Protein AF-A0A9P8KUZ3-F1 (afdb_monomer_lite)

pLDDT: mean 81.64, std 21.69, range [31.59, 98.12]

Foldseek 3Di:
DVVVVVVLVVLVVVLVVLVVCCPPDDDPVSLVVSLVSLVVSLVCCVVVVPDPCVSLVSLVVNLVSDVVCFLQNLQDPVSVVSCLVSLVSQLVSLQVVLAQGPCQDPSVLPNNCPNPDDDPSSVVSNVSSCVSVVSNVVVVVVVVVVVVVVVVVVVVVVVVVVVVVVCVVVVDPPPPDDDDDDDDDDDDDDDDDDDDDDDDDDDDDDDDDDDDDDD

InterPro domains:
  IPR021858 Fungal transcription factor [PF11951] (6-72)

Structure (mmCIF, N/CA/C/O backbone):
data_AF-A0A9P8KUZ3-F1
#
_entry.id   AF-A0A9P8KUZ3-F1
#
loop_
_atom_site.group_PDB
_atom_site.id
_atom_site.type_symbol
_atom_site.label_atom_id
_atom_site.label_alt_id
_atom_site.label_comp_id
_atom_site.label_asym_id
_atom_site.label_entity_id
_atom_site.label_seq_id
_atom_site.pdbx_PDB_ins_code
_atom_site.Cartn_x
_atom_site.Cartn_y
_atom_site.Cartn_z
_atom_site.occupancy
_atom_site.B_iso_or_equiv
_atom_site.auth_seq_id
_atom_site.auth_comp_id
_atom_site.auth_asym_id
_atom_site.auth_atom_id
_atom_site.pdbx_PDB_model_num
ATOM 1 N N . MET A 1 1 ? 2.932 -28.406 -8.366 1.00 65.88 1 MET A N 1
ATOM 2 C CA . MET A 1 1 ? 3.127 -28.154 -6.921 1.00 65.88 1 MET A CA 1
ATOM 3 C C . MET A 1 1 ? 4.608 -28.014 -6.574 1.00 65.88 1 MET A C 1
ATOM 5 O O . MET A 1 1 ? 5.100 -26.907 -6.725 1.00 65.88 1 MET A O 1
ATOM 9 N N . ALA A 1 2 ? 5.343 -29.082 -6.227 1.00 83.81 2 ALA A N 1
ATOM 10 C CA . ALA A 1 2 ? 6.688 -29.000 -5.618 1.00 83.81 2 ALA A CA 1
ATOM 11 C C . ALA A 1 2 ? 7.689 -28.018 -6.274 1.00 83.81 2 ALA A C 1
ATOM 13 O O . ALA A 1 2 ? 8.288 -27.205 -5.576 1.00 83.81 2 ALA A O 1
ATOM 14 N N . HIS A 1 3 ? 7.835 -28.032 -7.606 1.00 90.31 3 HIS A N 1
ATOM 15 C CA . HIS A 1 3 ? 8.743 -27.114 -8.315 1.00 90.31 3 HIS A CA 1
ATOM 16 C C . HIS A 1 3 ? 8.403 -25.627 -8.094 1.00 90.31 3 HIS A C 1
ATOM 18 O O . HIS A 1 3 ? 9.300 -24.806 -7.921 1.00 90.31 3 HIS A O 1
ATOM 24 N N . ALA A 1 4 ? 7.113 -25.279 -8.042 1.00 88.44 4 ALA A N 1
ATOM 25 C CA . ALA A 1 4 ? 6.673 -23.906 -7.812 1.00 88.44 4 ALA A CA 1
ATOM 26 C C . ALA A 1 4 ? 6.978 -23.447 -6.377 1.00 88.44 4 ALA A C 1
ATOM 28 O O . ALA A 1 4 ? 7.455 -22.334 -6.187 1.00 88.44 4 ALA A O 1
ATOM 29 N N . THR A 1 5 ? 6.812 -24.331 -5.386 1.00 89.50 5 THR A N 1
ATOM 30 C CA . THR A 1 5 ? 7.203 -24.068 -3.992 1.00 89.50 5 THR A CA 1
ATOM 31 C C . THR A 1 5 ? 8.709 -23.820 -3.862 1.00 89.50 5 THR A C 1
ATOM 33 O O . THR A 1 5 ? 9.110 -22.875 -3.191 1.00 89.50 5 THR A O 1
ATOM 36 N N . VAL A 1 6 ? 9.549 -24.612 -4.543 1.00 94.12 6 VAL A N 1
ATOM 37 C CA . VAL A 1 6 ? 11.014 -24.425 -4.537 1.00 94.12 6 VAL A CA 1
ATOM 38 C C . VAL A 1 6 ? 11.412 -23.082 -5.154 1.00 94.12 6 VAL A C 1
ATOM 40 O O . VAL A 1 6 ? 12.235 -22.367 -4.579 1.00 94.12 6 VAL A O 1
ATOM 43 N N . LEU A 1 7 ? 10.812 -22.707 -6.291 1.00 94.19 7 LEU A N 1
ATOM 44 C CA . LEU A 1 7 ? 11.044 -21.396 -6.905 1.00 94.19 7 LEU A CA 1
ATOM 45 C C . LEU A 1 7 ? 10.577 -20.253 -5.996 1.00 94.19 7 LEU A C 1
ATOM 47 O O . LEU A 1 7 ? 11.346 -19.323 -5.772 1.00 94.19 7 LEU A O 1
ATOM 51 N N . TYR A 1 8 ? 9.379 -20.354 -5.410 1.00 94.19 8 TYR A N 1
ATOM 52 C CA . TYR A 1 8 ? 8.853 -19.382 -4.448 1.00 94.19 8 TYR A CA 1
ATOM 53 C C . TYR A 1 8 ? 9.819 -19.167 -3.272 1.00 94.19 8 TYR A C 1
ATOM 55 O O . TYR A 1 8 ? 10.219 -18.036 -2.997 1.00 94.19 8 TYR A O 1
ATOM 63 N N . SER A 1 9 ? 10.266 -20.248 -2.619 1.00 93.62 9 SER A N 1
ATOM 64 C CA . SER A 1 9 ? 11.211 -20.166 -1.498 1.00 93.62 9 SER A CA 1
ATOM 65 C C . SER A 1 9 ? 12.543 -19.527 -1.897 1.00 93.62 9 SER A C 1
ATOM 67 O O . SER A 1 9 ? 13.086 -18.733 -1.130 1.00 93.62 9 SER A O 1
ATOM 69 N N . ARG A 1 10 ? 13.058 -19.823 -3.097 1.00 96.44 10 ARG A N 1
ATOM 70 C CA . ARG A 1 10 ? 14.298 -19.223 -3.609 1.00 96.44 10 ARG A CA 1
ATOM 71 C C . ARG A 1 10 ? 14.133 -17.733 -3.918 1.00 96.44 10 ARG A C 1
ATOM 73 O O . ARG A 1 10 ? 14.968 -16.934 -3.502 1.00 96.44 10 ARG A O 1
ATOM 80 N N . SER A 1 11 ? 13.052 -17.346 -4.592 1.00 96.12 11 SER A N 1
ATOM 81 C CA . SER A 1 11 ? 12.735 -15.942 -4.879 1.00 96.12 11 SER A CA 1
ATOM 82 C C . SER A 1 11 ? 12.537 -15.126 -3.598 1.00 96.12 11 SER A C 1
ATOM 84 O O . SER A 1 11 ? 13.036 -14.007 -3.512 1.00 96.12 11 SER A O 1
ATOM 86 N N . LEU A 1 12 ? 11.899 -15.697 -2.571 1.00 95.06 12 LEU A N 1
ATOM 87 C CA . LEU A 1 12 ? 11.756 -15.066 -1.255 1.00 95.06 12 LEU A CA 1
ATOM 88 C C . LEU A 1 12 ? 13.108 -14.874 -0.541 1.00 95.06 12 LEU A C 1
ATOM 90 O O . LEU A 1 12 ? 13.316 -13.854 0.115 1.00 95.06 12 LEU A O 1
ATOM 94 N N . GLN A 1 13 ? 14.035 -15.831 -0.667 1.00 96.44 13 GLN A N 1
ATOM 95 C CA . GLN A 1 13 ? 15.395 -15.706 -0.125 1.00 96.44 13 GLN A CA 1
ATOM 96 C C . GLN A 1 13 ? 16.191 -14.598 -0.825 1.00 96.44 13 GLN A C 1
ATOM 98 O O . GLN A 1 13 ? 16.806 -13.787 -0.136 1.00 96.44 13 GLN A O 1
ATOM 103 N N . HIS A 1 14 ? 16.140 -14.537 -2.160 1.00 94.38 14 HIS A N 1
ATOM 104 C CA . HIS A 1 14 ? 16.791 -13.480 -2.941 1.00 94.38 14 HIS A CA 1
ATOM 105 C C . HIS A 1 14 ? 16.223 -12.099 -2.570 1.00 94.38 14 HIS A C 1
ATOM 107 O O . HIS A 1 14 ? 16.975 -11.226 -2.149 1.00 94.38 14 HIS A O 1
ATOM 113 N N . LEU A 1 15 ? 14.892 -11.934 -2.583 1.00 94.75 15 LEU A N 1
ATOM 114 C CA . LEU A 1 15 ? 14.240 -10.680 -2.188 1.00 94.75 15 LEU A CA 1
ATOM 115 C C . LEU A 1 15 ? 14.636 -10.246 -0.768 1.00 94.75 15 LEU A C 1
ATOM 117 O O . LEU A 1 15 ? 14.888 -9.070 -0.526 1.00 94.75 15 LEU A O 1
ATOM 121 N N . ARG A 1 16 ? 14.734 -11.183 0.184 1.00 93.56 16 ARG A N 1
ATOM 122 C CA . ARG A 1 16 ? 15.191 -10.873 1.547 1.00 93.56 16 ARG A CA 1
ATOM 123 C C . ARG A 1 16 ? 16.632 -10.356 1.574 1.00 93.56 16 ARG A C 1
ATOM 125 O O . ARG A 1 16 ? 16.911 -9.445 2.347 1.00 93.56 16 ARG A O 1
ATOM 132 N N . GLN A 1 17 ? 17.527 -10.925 0.769 1.00 92.25 17 GLN A N 1
ATOM 133 C CA . GLN A 1 17 ? 18.916 -10.468 0.656 1.00 92.25 17 GLN A CA 1
ATOM 134 C C . GLN A 1 17 ? 18.978 -9.064 0.036 1.00 92.25 17 GLN A C 1
ATOM 136 O O . GLN A 1 17 ? 19.626 -8.181 0.597 1.00 92.25 17 GLN A O 1
ATOM 141 N N . ASP A 1 18 ? 18.225 -8.820 -1.038 1.00 90.94 18 ASP A N 1
ATOM 142 C CA . ASP A 1 18 ? 18.152 -7.511 -1.698 1.00 90.94 18 ASP A CA 1
ATOM 143 C C . ASP A 1 18 ? 17.584 -6.426 -0.760 1.00 90.94 18 ASP A C 1
ATOM 145 O O . ASP A 1 18 ? 18.092 -5.303 -0.712 1.00 90.94 18 ASP A O 1
ATOM 149 N N . LEU A 1 19 ? 16.573 -6.763 0.051 1.00 89.81 19 LEU A N 1
ATOM 150 C CA . LEU A 1 19 ? 16.001 -5.867 1.064 1.00 89.81 19 LEU A CA 1
ATOM 151 C C . LEU A 1 19 ? 16.942 -5.600 2.254 1.00 89.81 19 LEU A C 1
ATOM 153 O O . LEU A 1 19 ? 16.849 -4.539 2.865 1.00 89.81 19 LEU A O 1
ATOM 157 N N . GLN A 1 20 ? 17.868 -6.506 2.584 1.00 88.44 20 GLN A N 1
ATOM 158 C CA . GLN A 1 20 ? 18.870 -6.275 3.639 1.00 88.44 20 GLN A CA 1
ATOM 159 C C . GLN A 1 20 ? 19.955 -5.270 3.227 1.00 88.44 20 GLN A C 1
ATOM 161 O O . GLN A 1 20 ? 20.563 -4.635 4.087 1.00 88.44 20 GLN A O 1
ATOM 166 N N . VAL A 1 21 ? 20.194 -5.103 1.924 1.00 84.00 21 VAL A N 1
ATOM 167 C CA . VAL A 1 21 ? 21.170 -4.142 1.377 1.00 84.00 21 VAL A CA 1
ATOM 168 C C . VAL A 1 21 ? 20.539 -2.757 1.142 1.00 84.00 21 VAL A C 1
ATOM 170 O O . VAL A 1 21 ? 21.258 -1.784 0.900 1.00 84.00 21 VAL A O 1
ATOM 173 N N . LEU A 1 22 ? 19.209 -2.640 1.279 1.00 79.44 22 LEU A N 1
ATOM 174 C CA . LEU A 1 22 ? 18.412 -1.490 0.832 1.00 79.44 22 LEU A CA 1
ATOM 175 C C . LEU A 1 22 ? 18.767 -0.140 1.497 1.00 79.44 22 LEU A C 1
ATOM 177 O O . LEU A 1 22 ? 18.407 0.914 0.975 1.00 79.44 22 LEU A O 1
ATOM 181 N N . ASP A 1 23 ? 19.481 -0.162 2.618 1.00 68.81 23 ASP A N 1
ATOM 182 C CA . ASP A 1 23 ? 19.890 1.017 3.391 1.00 68.81 23 ASP A CA 1
ATOM 183 C C . ASP A 1 23 ? 21.138 1.731 2.822 1.00 68.81 23 ASP A C 1
ATOM 185 O O . ASP A 1 23 ? 21.351 2.916 3.056 1.00 68.81 23 ASP A O 1
ATOM 189 N N . ARG A 1 24 ? 21.998 1.032 2.061 1.00 60.81 24 ARG A N 1
ATOM 190 C CA . ARG A 1 24 ? 23.395 1.482 1.885 1.00 60.81 24 ARG A CA 1
ATOM 191 C C . ARG A 1 24 ? 23.681 2.367 0.663 1.00 60.81 24 ARG A C 1
ATOM 193 O O . ARG A 1 24 ? 24.625 3.147 0.725 1.00 60.81 24 ARG A O 1
ATOM 200 N N . SER A 1 25 ? 22.947 2.220 -0.448 1.00 60.34 25 SER A N 1
ATOM 201 C CA . SER A 1 25 ? 23.129 3.010 -1.694 1.00 60.34 25 SER A CA 1
ATOM 202 C C . SER A 1 25 ? 22.062 2.665 -2.758 1.00 60.34 25 SER A C 1
ATOM 204 O O . SER A 1 25 ? 22.377 2.421 -3.927 1.00 60.34 25 SER A O 1
ATOM 206 N N . THR A 1 26 ? 20.795 2.528 -2.372 1.00 70.38 26 THR A N 1
ATOM 207 C CA . THR A 1 26 ? 19.815 1.855 -3.242 1.00 70.38 26 THR A CA 1
ATOM 208 C C . THR A 1 26 ? 19.335 2.719 -4.402 1.00 70.38 26 THR A C 1
ATOM 210 O O . THR A 1 26 ? 18.765 3.789 -4.212 1.00 70.38 26 THR A O 1
ATOM 213 N N . SER A 1 27 ? 19.515 2.213 -5.624 1.00 83.06 27 SER A N 1
ATOM 214 C CA . SER A 1 27 ? 18.940 2.819 -6.827 1.00 83.06 27 SER A CA 1
ATOM 215 C C . SER A 1 27 ? 17.424 2.596 -6.896 1.00 83.06 27 SER A C 1
ATOM 217 O O . SER A 1 27 ? 16.932 1.533 -6.507 1.00 83.06 27 SER A O 1
ATOM 219 N N . ALA A 1 28 ? 16.680 3.545 -7.474 1.00 83.88 28 ALA A N 1
ATOM 220 C CA . ALA A 1 28 ? 15.241 3.378 -7.710 1.00 83.88 28 ALA A CA 1
ATOM 221 C C . ALA A 1 28 ? 14.932 2.093 -8.508 1.00 83.88 28 ALA A C 1
ATOM 223 O O . ALA A 1 28 ? 13.993 1.371 -8.182 1.00 83.88 28 ALA A O 1
ATOM 224 N N . THR A 1 29 ? 15.786 1.737 -9.475 1.00 86.88 29 THR A N 1
ATOM 225 C CA . THR A 1 29 ? 15.714 0.489 -10.255 1.00 86.88 29 THR A CA 1
ATOM 226 C C . THR A 1 29 ? 15.696 -0.763 -9.372 1.00 86.88 29 THR A C 1
ATOM 228 O O . THR A 1 29 ? 14.886 -1.665 -9.591 1.00 86.88 29 THR A O 1
ATOM 231 N N . SER A 1 30 ? 16.543 -0.815 -8.339 1.00 89.19 30 SER A N 1
ATOM 232 C CA . SER A 1 30 ? 16.572 -1.920 -7.371 1.00 89.19 30 SER A CA 1
ATOM 233 C C . SER A 1 30 ? 15.271 -1.989 -6.562 1.00 89.19 30 SER A C 1
ATOM 235 O O . SER A 1 30 ? 14.707 -3.069 -6.391 1.00 89.19 30 SER A O 1
ATOM 237 N N . MET A 1 31 ? 14.734 -0.841 -6.131 1.00 90.75 31 MET A N 1
ATOM 238 C CA . MET A 1 31 ? 13.445 -0.788 -5.425 1.00 90.75 31 MET A CA 1
ATOM 239 C C . MET A 1 31 ? 12.280 -1.242 -6.316 1.00 90.75 31 MET A C 1
ATOM 241 O O . MET A 1 31 ? 11.404 -1.971 -5.851 1.00 90.75 31 MET A O 1
ATOM 245 N N . TYR A 1 32 ? 12.285 -0.886 -7.605 1.00 93.94 32 TYR A N 1
ATOM 246 C CA . TYR A 1 32 ? 11.282 -1.344 -8.568 1.00 93.94 32 TYR A CA 1
ATOM 247 C C . TYR A 1 32 ? 11.345 -2.860 -8.818 1.00 93.94 32 TYR A C 1
ATOM 249 O O . TYR A 1 32 ? 10.298 -3.507 -8.889 1.00 93.94 32 TYR A O 1
ATOM 257 N N . SER A 1 33 ? 12.546 -3.447 -8.878 1.00 93.56 33 SER A N 1
ATOM 258 C CA . SER A 1 33 ? 12.729 -4.907 -8.947 1.00 93.56 33 SER A CA 1
ATOM 259 C C . SER A 1 33 ? 12.177 -5.610 -7.700 1.00 93.56 33 SER A C 1
ATOM 261 O O . SER A 1 33 ? 11.454 -6.607 -7.802 1.00 93.56 33 SER A O 1
ATOM 263 N N . ASN A 1 34 ? 12.446 -5.051 -6.516 1.00 94.19 34 ASN A N 1
ATOM 264 C CA . ASN A 1 34 ? 11.953 -5.586 -5.246 1.00 94.19 34 ASN A CA 1
ATOM 265 C C . ASN A 1 34 ? 10.426 -5.480 -5.133 1.00 94.19 34 ASN A C 1
ATOM 267 O O . ASN A 1 34 ? 9.785 -6.413 -4.646 1.00 94.19 34 ASN A O 1
ATOM 271 N N . LEU A 1 35 ? 9.823 -4.402 -5.646 1.00 95.75 35 LEU A N 1
ATOM 272 C CA . LEU A 1 35 ? 8.368 -4.257 -5.743 1.00 95.75 35 LEU A CA 1
ATOM 273 C C . LEU A 1 35 ? 7.729 -5.334 -6.625 1.00 95.75 35 LEU A C 1
ATOM 275 O O . LEU A 1 35 ? 6.801 -6.004 -6.171 1.00 95.75 35 LEU A O 1
ATOM 279 N N . TRP A 1 36 ? 8.241 -5.549 -7.843 1.00 95.62 36 TRP A N 1
ATOM 280 C CA . TRP A 1 36 ? 7.731 -6.607 -8.727 1.00 95.62 36 TRP A CA 1
ATOM 281 C C . TRP A 1 36 ? 7.896 -7.996 -8.114 1.00 95.62 36 TRP A C 1
ATOM 283 O O . TRP A 1 36 ? 6.967 -8.800 -8.152 1.00 95.62 36 TRP A O 1
ATOM 293 N N . SER A 1 37 ? 9.045 -8.262 -7.493 1.00 95.81 37 SER A N 1
ATOM 294 C CA . SER A 1 37 ? 9.304 -9.523 -6.794 1.00 95.81 37 SER A CA 1
ATOM 295 C C . SER A 1 37 ? 8.308 -9.747 -5.651 1.00 95.81 37 SER A C 1
ATOM 297 O O . SER A 1 37 ? 7.695 -10.809 -5.573 1.00 95.81 37 SER A O 1
ATOM 299 N N . SER A 1 38 ? 8.070 -8.728 -4.819 1.00 95.81 38 SER A N 1
ATOM 300 C CA . SER A 1 38 ? 7.091 -8.782 -3.721 1.00 95.81 38 SER A CA 1
ATOM 301 C C . SER A 1 38 ? 5.664 -9.009 -4.238 1.00 95.81 38 SER A C 1
ATOM 303 O O . SER A 1 38 ? 4.913 -9.805 -3.680 1.00 95.81 38 SER A O 1
ATOM 305 N N . PHE A 1 39 ? 5.290 -8.353 -5.340 1.00 95.75 39 PHE A N 1
ATOM 306 C CA . PHE A 1 39 ? 3.980 -8.507 -5.974 1.00 95.75 39 PHE A CA 1
ATOM 307 C C . PHE A 1 39 ? 3.757 -9.908 -6.554 1.00 95.75 39 PHE A C 1
ATOM 309 O O . PHE A 1 39 ? 2.702 -10.502 -6.338 1.00 95.75 39 PHE A O 1
ATOM 316 N N . LEU A 1 40 ? 4.748 -10.470 -7.248 1.00 95.44 40 LEU A N 1
ATOM 317 C CA . LEU A 1 40 ? 4.651 -11.816 -7.816 1.00 95.44 40 LEU A CA 1
ATOM 318 C C . LEU A 1 40 ? 4.601 -12.899 -6.725 1.00 95.44 40 LEU A C 1
ATOM 320 O O . LEU A 1 40 ? 3.862 -13.873 -6.871 1.00 95.44 40 LEU A O 1
ATOM 324 N N . LEU A 1 41 ? 5.320 -12.711 -5.612 1.00 94.88 41 LEU A N 1
ATOM 325 C CA . LEU A 1 41 ? 5.224 -13.584 -4.436 1.00 94.88 41 LEU A CA 1
ATOM 326 C C . LEU A 1 41 ? 3.846 -13.468 -3.752 1.00 94.88 41 LEU A C 1
ATOM 328 O O . LEU A 1 41 ? 3.252 -14.495 -3.428 1.00 94.88 41 LEU A O 1
ATOM 332 N N . CYS A 1 42 ? 3.295 -12.254 -3.627 1.00 94.62 42 CYS A N 1
ATOM 333 C CA . CYS A 1 42 ? 1.927 -12.020 -3.147 1.00 94.62 42 CYS A CA 1
ATOM 334 C C . CYS A 1 42 ? 0.886 -12.764 -4.002 1.00 94.62 42 CYS A C 1
ATOM 336 O O . CYS A 1 42 ? 0.080 -13.533 -3.477 1.00 94.62 42 CYS A O 1
ATOM 338 N N . LEU A 1 43 ? 0.939 -12.591 -5.330 1.00 93.12 43 LEU A N 1
ATOM 339 C CA . LEU A 1 43 ? 0.043 -13.273 -6.266 1.00 93.12 43 LEU A CA 1
ATOM 340 C C . LEU A 1 43 ? 0.171 -14.797 -6.183 1.00 93.12 43 LEU A C 1
ATOM 342 O O . LEU A 1 43 ? -0.843 -15.492 -6.228 1.00 93.12 43 LEU A O 1
ATOM 346 N N . TYR A 1 44 ? 1.391 -15.323 -6.037 1.00 93.56 44 TYR A N 1
ATOM 347 C CA . TYR A 1 44 ? 1.598 -16.757 -5.859 1.00 93.56 44 TYR A CA 1
ATOM 348 C C . TYR A 1 44 ? 0.878 -17.282 -4.612 1.00 93.56 44 TYR A C 1
ATOM 350 O O . TYR A 1 44 ? 0.219 -18.318 -4.689 1.00 93.56 44 TYR A O 1
ATOM 358 N N . GLU A 1 45 ? 0.958 -16.591 -3.474 1.00 93.06 45 GLU A N 1
ATOM 359 C CA . GLU A 1 45 ? 0.281 -17.033 -2.248 1.00 93.06 45 GLU A CA 1
ATOM 360 C C . GLU A 1 45 ? -1.245 -16.935 -2.346 1.00 93.06 45 GLU A C 1
ATOM 362 O O . GLU A 1 45 ? -1.926 -17.874 -1.933 1.00 93.06 45 GLU A O 1
ATOM 367 N N . ILE A 1 46 ? -1.777 -15.878 -2.974 1.00 90.62 46 ILE A N 1
ATOM 368 C CA . ILE A 1 46 ? -3.219 -15.730 -3.244 1.00 90.62 46 ILE A CA 1
ATOM 369 C C . ILE A 1 46 ? -3.734 -16.878 -4.127 1.00 90.62 46 ILE A C 1
ATOM 371 O O . ILE A 1 46 ? -4.749 -17.492 -3.812 1.00 90.62 46 ILE A O 1
ATOM 375 N N . VAL A 1 47 ? -3.038 -17.186 -5.228 1.00 91.12 47 VAL A N 1
ATOM 376 C CA . VAL A 1 47 ? -3.476 -18.203 -6.204 1.00 91.12 47 VAL A CA 1
ATOM 377 C C . VAL A 1 47 ? -3.255 -19.629 -5.696 1.00 91.12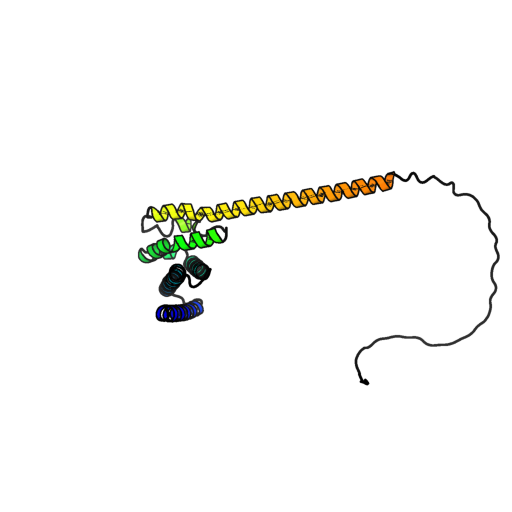 47 VAL A C 1
ATOM 379 O O . VAL A 1 47 ? -4.056 -20.516 -5.984 1.00 91.12 47 VAL A O 1
ATOM 382 N N . SER A 1 48 ? -2.171 -19.877 -4.958 1.00 89.31 48 SER A N 1
ATOM 383 C CA . SER A 1 48 ? -1.846 -21.219 -4.459 1.00 89.31 48 SER A CA 1
ATOM 384 C C . SER A 1 48 ? -2.586 -21.594 -3.173 1.00 89.31 48 SER A C 1
ATOM 386 O O . SER A 1 48 ? -2.662 -22.782 -2.860 1.00 89.31 48 SER A O 1
ATOM 388 N N . GLY A 1 49 ? -3.101 -20.617 -2.415 1.00 83.88 49 GLY A N 1
ATOM 389 C CA . GLY A 1 49 ? -3.783 -20.845 -1.136 1.00 83.88 49 GLY A CA 1
ATOM 390 C C . GLY A 1 49 ? -2.887 -21.444 -0.042 1.00 83.88 49 GLY A C 1
ATOM 391 O O . GLY A 1 49 ? -3.391 -21.931 0.965 1.00 83.88 49 GLY A O 1
ATOM 392 N N . VAL A 1 50 ? -1.561 -21.438 -0.235 1.00 77.69 50 VAL A N 1
ATOM 393 C CA . VAL A 1 50 ? -0.582 -22.105 0.647 1.00 77.69 50 VAL A CA 1
ATOM 394 C C . VAL A 1 50 ? -0.445 -21.409 2.008 1.00 77.69 50 VAL A C 1
ATOM 396 O O . VAL A 1 50 ? -0.010 -22.031 2.974 1.00 77.69 50 VAL A O 1
ATOM 399 N N . SER A 1 51 ? -0.836 -20.136 2.104 1.00 77.31 51 SER A N 1
ATOM 400 C CA . SER A 1 51 ? -0.831 -19.359 3.344 1.00 77.31 51 SER A CA 1
ATOM 401 C C . SER A 1 51 ? -2.138 -18.588 3.492 1.00 77.31 51 SER A C 1
ATOM 403 O O . SER A 1 51 ? -2.577 -17.925 2.555 1.00 77.31 51 SER A O 1
ATOM 405 N N . SER A 1 52 ? -2.746 -18.635 4.679 1.00 76.12 52 SER A N 1
ATOM 406 C CA . SER A 1 52 ? -3.983 -17.901 4.981 1.00 76.12 52 SER A CA 1
ATOM 407 C C . SER A 1 52 ? -3.782 -16.382 5.052 1.00 76.12 52 SER A C 1
ATOM 409 O O . SER A 1 52 ? -4.720 -15.632 4.786 1.00 76.12 52 SER A O 1
ATOM 411 N N . ALA A 1 53 ? -2.569 -15.928 5.391 1.00 83.06 53 ALA A N 1
ATOM 412 C CA . ALA A 1 53 ? -2.267 -14.516 5.643 1.00 83.06 53 ALA A CA 1
ATOM 413 C C . ALA A 1 53 ? -0.942 -14.011 5.039 1.00 83.06 53 ALA A C 1
ATOM 415 O O . ALA A 1 53 ? -0.712 -12.808 5.048 1.00 83.06 53 ALA A O 1
ATOM 416 N N . GLY A 1 54 ? -0.079 -14.871 4.483 1.00 87.56 54 GLY A N 1
ATOM 417 C CA . GLY A 1 54 ? 1.236 -14.451 3.961 1.00 87.56 54 GLY A CA 1
ATOM 418 C C . GLY A 1 54 ? 1.153 -13.361 2.886 1.00 87.56 54 GLY A C 1
ATOM 419 O O . GLY A 1 54 ? 1.965 -12.437 2.860 1.00 87.56 54 GLY A O 1
ATOM 420 N N . TRP A 1 55 ? 0.096 -13.391 2.068 1.00 91.00 55 TRP A N 1
ATOM 421 C CA . TRP A 1 55 ? -0.136 -12.389 1.034 1.00 91.00 55 TRP A CA 1
ATOM 422 C C . TRP A 1 55 ? -0.287 -10.975 1.618 1.00 91.00 55 TRP A C 1
ATOM 424 O O . TRP A 1 55 ? 0.158 -10.019 0.981 1.00 91.00 55 TRP A O 1
ATOM 434 N N . LEU A 1 56 ? -0.823 -10.835 2.842 1.00 92.19 56 LEU A N 1
ATOM 435 C CA . LEU A 1 56 ? -0.876 -9.556 3.555 1.00 92.19 56 LEU A CA 1
ATOM 436 C C . LEU A 1 56 ? 0.525 -9.064 3.920 1.00 92.19 56 LEU A C 1
ATOM 438 O O . LEU A 1 56 ? 0.780 -7.873 3.769 1.00 92.19 56 LEU A O 1
ATOM 442 N N . GLU A 1 57 ? 1.445 -9.934 4.340 1.00 93.12 57 GLU A N 1
ATOM 443 C CA . GLU A 1 57 ? 2.837 -9.553 4.635 1.00 93.12 57 GLU A CA 1
ATOM 444 C C . GLU A 1 57 ? 3.552 -9.025 3.381 1.00 93.12 57 GLU A C 1
ATOM 446 O O . GLU A 1 57 ? 4.242 -8.003 3.431 1.00 93.12 57 GLU A O 1
ATOM 451 N N . HIS A 1 58 ? 3.303 -9.623 2.210 1.00 94.19 58 HIS A N 1
ATOM 452 C CA . HIS A 1 58 ? 3.775 -9.049 0.943 1.00 94.19 58 HIS A CA 1
ATOM 453 C C . HIS A 1 58 ? 3.121 -7.693 0.647 1.00 94.19 58 HIS A C 1
ATOM 455 O O . HIS A 1 58 ? 3.815 -6.755 0.252 1.00 94.19 58 HIS A O 1
ATOM 461 N N . CYS A 1 59 ? 1.815 -7.529 0.899 1.00 94.38 59 CYS A N 1
ATOM 462 C CA . CYS A 1 59 ? 1.155 -6.223 0.795 1.00 94.38 59 CYS A CA 1
ATOM 463 C C . CYS A 1 59 ? 1.752 -5.180 1.759 1.00 94.38 59 CYS A C 1
ATOM 465 O O . CYS A 1 59 ? 1.841 -4.009 1.384 1.00 94.38 59 CYS A O 1
ATOM 467 N N . HIS A 1 60 ? 2.196 -5.571 2.961 1.00 93.69 60 HIS A N 1
ATOM 468 C CA . HIS A 1 60 ? 2.932 -4.703 3.888 1.00 93.69 60 HIS A CA 1
ATOM 469 C C . HIS A 1 60 ? 4.286 -4.280 3.304 1.00 93.69 60 HIS A C 1
ATOM 471 O O . HIS A 1 60 ? 4.585 -3.085 3.291 1.00 93.69 60 HIS A O 1
ATOM 477 N N . GLY A 1 61 ? 5.070 -5.220 2.767 1.00 94.00 61 GLY A N 1
ATOM 478 C CA . GLY A 1 61 ? 6.355 -4.926 2.122 1.00 94.00 61 GLY A CA 1
ATOM 479 C C . GLY A 1 61 ? 6.216 -3.969 0.933 1.00 94.00 61 GLY A C 1
ATOM 480 O O . GLY A 1 61 ? 6.905 -2.951 0.869 1.00 94.00 61 GLY A O 1
ATOM 481 N N . ILE A 1 62 ? 5.251 -4.228 0.044 1.00 96.19 62 ILE A N 1
ATOM 482 C CA . ILE A 1 62 ? 4.904 -3.352 -1.092 1.00 96.19 62 ILE A CA 1
ATOM 483 C C . ILE A 1 62 ? 4.499 -1.952 -0.600 1.00 96.19 62 ILE A C 1
ATOM 485 O O . ILE A 1 62 ? 4.981 -0.943 -1.114 1.00 96.19 62 ILE A O 1
ATOM 489 N N . THR A 1 63 ? 3.652 -1.890 0.433 1.00 96.69 63 THR A N 1
ATOM 490 C CA . THR A 1 63 ? 3.194 -0.643 1.072 1.00 96.69 63 THR A CA 1
ATOM 491 C C . THR A 1 63 ? 4.359 0.183 1.630 1.00 96.69 63 THR A C 1
ATOM 493 O O . THR A 1 63 ? 4.357 1.407 1.489 1.00 96.69 63 THR A O 1
ATOM 496 N N . ALA A 1 64 ? 5.351 -0.458 2.254 1.00 94.31 64 ALA A N 1
ATOM 497 C CA . ALA A 1 64 ? 6.530 0.215 2.796 1.00 94.31 64 ALA A CA 1
ATOM 498 C C . ALA A 1 64 ? 7.456 0.732 1.682 1.00 94.31 64 ALA A C 1
ATOM 500 O O . ALA A 1 64 ? 7.804 1.911 1.672 1.00 94.31 64 ALA A O 1
ATOM 501 N N . LEU A 1 65 ? 7.784 -0.112 0.696 1.00 94.69 65 LEU A N 1
ATOM 502 C CA . LEU A 1 65 ? 8.645 0.255 -0.436 1.00 94.69 65 LEU A CA 1
ATOM 503 C C . LEU A 1 65 ? 8.083 1.429 -1.257 1.00 94.69 65 LEU A C 1
ATOM 505 O O . LEU A 1 65 ? 8.841 2.304 -1.671 1.00 94.69 65 LEU A O 1
ATOM 509 N N . ILE A 1 66 ? 6.763 1.483 -1.465 1.00 96.56 66 ILE A N 1
ATOM 510 C CA . ILE A 1 66 ? 6.109 2.597 -2.174 1.00 96.56 66 ILE A CA 1
ATOM 511 C C . ILE A 1 66 ? 6.175 3.887 -1.355 1.00 96.56 66 ILE A C 1
ATOM 513 O O . ILE A 1 66 ? 6.499 4.933 -1.913 1.00 96.56 66 ILE A O 1
ATOM 517 N N . GLN A 1 67 ? 5.940 3.830 -0.041 1.00 95.31 67 GLN A N 1
ATOM 518 C CA . GLN A 1 67 ? 6.092 5.007 0.822 1.00 95.31 67 GLN A CA 1
ATOM 519 C C . GLN A 1 67 ? 7.536 5.528 0.847 1.00 95.31 67 GLN A C 1
ATOM 521 O O . GLN A 1 67 ? 7.728 6.738 0.790 1.00 95.31 67 GLN A O 1
ATOM 526 N N . MET A 1 68 ? 8.538 4.639 0.853 1.00 93.06 68 MET A N 1
ATOM 527 C CA . MET A 1 68 ? 9.957 5.020 0.771 1.00 93.06 68 MET A CA 1
ATOM 528 C C . MET A 1 68 ? 10.322 5.698 -0.559 1.00 93.06 68 MET A C 1
ATOM 530 O O . MET A 1 68 ? 11.131 6.620 -0.565 1.00 93.06 68 MET A O 1
ATOM 534 N N . LEU A 1 69 ? 9.735 5.259 -1.679 1.00 94.12 69 LEU A N 1
ATOM 535 C CA . LEU A 1 69 ? 9.923 5.888 -2.995 1.00 94.12 69 LEU A CA 1
ATOM 536 C C . LEU A 1 69 ? 9.233 7.260 -3.101 1.00 94.12 69 LEU A C 1
ATOM 538 O O . LEU A 1 69 ? 9.709 8.141 -3.817 1.00 94.12 69 LEU A O 1
ATOM 542 N N . GLY A 1 70 ? 8.117 7.448 -2.394 1.00 95.81 70 GLY A N 1
ATOM 543 C CA . GLY A 1 70 ? 7.324 8.674 -2.446 1.00 95.81 70 GLY A CA 1
ATOM 544 C C . GLY A 1 70 ? 6.569 8.862 -3.774 1.00 95.81 70 GLY A C 1
ATOM 545 O O . GLY A 1 70 ? 6.800 8.147 -4.751 1.00 95.81 70 GLY A O 1
ATOM 546 N N . PRO A 1 71 ? 5.647 9.839 -3.855 1.00 97.31 71 PRO A N 1
ATOM 547 C CA . PRO A 1 71 ? 4.765 9.982 -5.014 1.00 97.31 71 PRO A CA 1
ATOM 548 C C . PRO A 1 71 ? 5.495 10.465 -6.281 1.00 97.31 71 PRO A C 1
ATOM 550 O O . PRO A 1 71 ? 5.074 10.150 -7.393 1.00 97.31 71 PRO A O 1
ATOM 553 N N . HIS A 1 72 ? 6.611 11.186 -6.129 1.00 96.94 72 HIS A N 1
ATOM 554 C CA . HIS A 1 72 ? 7.416 11.710 -7.239 1.00 96.94 72 HIS A CA 1
ATOM 555 C C . HIS A 1 72 ? 8.099 10.610 -8.067 1.00 96.94 72 HIS A C 1
ATOM 557 O O . HIS A 1 72 ? 8.258 10.768 -9.275 1.00 96.94 72 HIS A O 1
ATOM 563 N N . ALA A 1 73 ? 8.440 9.470 -7.458 1.00 95.75 73 ALA A N 1
ATOM 564 C CA . ALA A 1 73 ? 9.036 8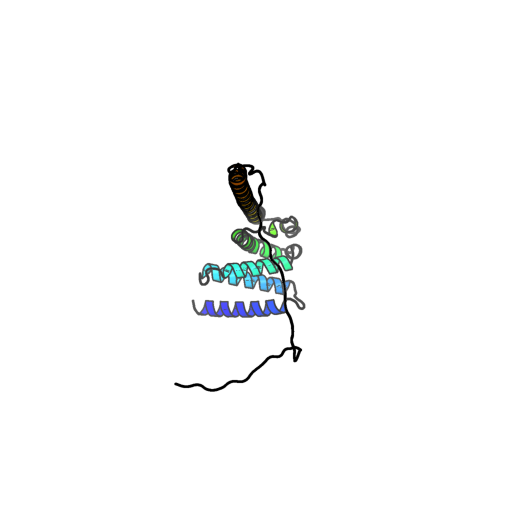.337 -8.167 1.00 95.75 73 ALA A CA 1
ATOM 565 C C . ALA A 1 73 ? 8.108 7.753 -9.254 1.00 95.75 73 ALA A C 1
ATOM 567 O O . ALA A 1 73 ? 8.571 7.208 -10.252 1.00 95.75 73 ALA A O 1
ATOM 568 N N . PHE A 1 74 ? 6.789 7.910 -9.099 1.00 96.81 74 PHE A N 1
ATOM 569 C CA . PHE A 1 74 ? 5.774 7.276 -9.945 1.00 96.81 74 PHE A CA 1
ATOM 570 C C . PHE A 1 74 ? 5.229 8.182 -11.065 1.00 96.81 74 PHE A C 1
ATOM 572 O O . PHE A 1 74 ? 4.120 7.960 -11.553 1.00 96.81 74 PHE A O 1
ATOM 579 N N . GLN A 1 75 ? 5.997 9.200 -11.472 1.00 95.94 75 GLN A N 1
ATOM 580 C CA . GLN A 1 75 ? 5.649 10.113 -12.572 1.00 95.94 75 GLN A CA 1
ATOM 581 C C . GLN A 1 75 ? 5.949 9.541 -13.960 1.00 95.94 75 GLN A C 1
ATOM 583 O O . GLN A 1 75 ? 5.190 9.769 -14.904 1.00 95.94 75 GLN A O 1
ATOM 588 N N . GLU A 1 76 ? 7.048 8.796 -14.098 1.00 94.19 76 GLU A N 1
ATOM 589 C CA . GLU A 1 76 ? 7.412 8.151 -15.360 1.00 94.19 76 GLU A CA 1
ATOM 590 C C . GLU A 1 76 ? 6.384 7.071 -15.732 1.00 94.19 76 GLU A C 1
ATOM 592 O O . GLU A 1 76 ? 5.868 6.372 -14.861 1.00 94.19 76 GLU A O 1
ATOM 597 N N . LEU A 1 77 ? 6.101 6.890 -17.027 1.00 93.31 77 LEU A N 1
ATOM 598 C CA . LEU A 1 77 ? 5.050 5.989 -17.512 1.00 93.31 77 LEU A CA 1
ATOM 599 C C . LEU A 1 77 ? 5.165 4.556 -16.956 1.00 93.31 77 LEU A C 1
ATOM 601 O O . LEU A 1 77 ? 4.153 3.984 -16.547 1.00 93.31 77 LEU A O 1
ATOM 605 N N . GLY A 1 78 ? 6.377 3.991 -16.909 1.00 93.50 78 GLY A N 1
ATOM 606 C CA . GLY A 1 78 ? 6.618 2.649 -16.368 1.00 93.50 78 GLY A CA 1
ATOM 607 C C . GLY A 1 78 ? 6.323 2.554 -14.868 1.00 93.50 78 GLY A C 1
ATOM 608 O O . GLY A 1 78 ? 5.561 1.688 -14.439 1.00 93.50 78 GLY A O 1
ATOM 609 N N . ALA A 1 79 ? 6.855 3.488 -14.077 1.00 94.75 79 ALA A N 1
ATOM 610 C CA . ALA A 1 79 ? 6.613 3.543 -12.637 1.00 94.75 79 ALA A CA 1
ATOM 611 C C . ALA A 1 79 ? 5.131 3.839 -12.318 1.00 94.75 79 ALA A C 1
ATOM 613 O O . ALA A 1 79 ? 4.543 3.200 -11.447 1.00 94.75 79 ALA A O 1
ATOM 614 N N . ASN A 1 80 ? 4.475 4.727 -13.068 1.00 96.19 80 ASN A N 1
ATOM 615 C CA . ASN A 1 80 ? 3.050 5.016 -12.905 1.00 96.19 80 ASN A CA 1
ATOM 616 C C . ASN A 1 80 ? 2.174 3.759 -13.087 1.00 96.19 80 ASN A C 1
ATOM 618 O O . ASN A 1 80 ? 1.255 3.530 -12.303 1.00 96.19 80 ASN A O 1
ATOM 622 N N . LEU A 1 81 ? 2.483 2.909 -14.077 1.00 94.50 81 LEU A N 1
ATOM 623 C CA . LEU A 1 81 ? 1.791 1.628 -14.283 1.00 94.50 81 LEU A CA 1
ATOM 624 C C . LEU A 1 81 ? 2.015 0.646 -13.120 1.00 94.50 81 LEU A C 1
ATOM 626 O O . LEU A 1 81 ? 1.086 -0.067 -12.733 1.00 94.50 81 LEU A O 1
ATOM 630 N N . MET A 1 82 ? 3.210 0.640 -12.518 1.00 95.31 82 MET A N 1
ATOM 631 C CA . MET A 1 82 ? 3.468 -0.122 -11.289 1.00 95.31 82 MET A CA 1
ATOM 632 C C . MET A 1 82 ? 2.583 0.373 -10.139 1.00 95.31 82 MET A C 1
ATOM 634 O O . MET A 1 82 ? 1.923 -0.432 -9.485 1.00 95.31 82 MET A O 1
ATOM 638 N N . LEU A 1 83 ? 2.496 1.692 -9.927 1.00 96.44 83 LEU A N 1
ATOM 639 C CA . LEU A 1 83 ? 1.636 2.264 -8.889 1.00 96.44 83 LEU A CA 1
ATOM 640 C C . LEU A 1 83 ? 0.157 1.902 -9.112 1.00 96.44 83 LEU A C 1
ATOM 642 O O . LEU A 1 83 ? -0.497 1.444 -8.178 1.00 96.44 83 LEU A O 1
ATOM 646 N N . GLU A 1 84 ? -0.368 2.044 -10.334 1.00 95.06 84 GLU A N 1
ATOM 647 C CA . GLU A 1 84 ? -1.753 1.658 -10.664 1.00 95.06 84 GLU A CA 1
ATOM 648 C C . GLU A 1 84 ? -2.040 0.172 -10.391 1.00 95.06 84 GLU A C 1
ATOM 650 O O . GLU A 1 84 ? -3.131 -0.163 -9.920 1.00 95.06 84 GLU A O 1
ATOM 655 N N . THR A 1 85 ? -1.048 -0.697 -10.613 1.00 94.62 85 THR A N 1
ATOM 656 C CA . THR A 1 85 ? -1.118 -2.135 -10.305 1.00 94.62 85 THR A CA 1
ATOM 657 C C . THR A 1 85 ? -1.177 -2.387 -8.795 1.00 94.62 85 THR A C 1
ATOM 659 O O . THR A 1 85 ? -2.005 -3.165 -8.320 1.00 94.62 85 THR A O 1
ATOM 662 N N . TYR A 1 86 ? -0.328 -1.716 -8.012 1.00 95.75 86 TYR A N 1
ATOM 663 C CA . TYR A 1 86 ? -0.184 -1.990 -6.577 1.00 95.75 86 TYR A CA 1
ATOM 664 C C . TYR A 1 86 ? -1.241 -1.313 -5.697 1.00 95.75 86 TYR A C 1
ATOM 666 O O . TYR A 1 86 ? -1.556 -1.833 -4.625 1.00 95.75 86 TYR A O 1
ATOM 674 N N . ARG A 1 87 ? -1.835 -0.197 -6.142 1.00 95.75 87 ARG A N 1
ATOM 675 C CA . ARG A 1 87 ? -2.842 0.569 -5.380 1.00 95.75 87 ARG A CA 1
ATOM 676 C C . ARG A 1 87 ? -3.990 -0.286 -4.846 1.00 95.75 87 ARG A C 1
ATOM 678 O O . ARG A 1 87 ? -4.369 -0.107 -3.694 1.00 95.75 87 ARG A O 1
ATOM 685 N N . GLY A 1 88 ? -4.491 -1.251 -5.620 1.00 94.50 88 GLY A N 1
ATOM 686 C CA . GLY A 1 88 ? -5.547 -2.164 -5.163 1.00 94.50 88 GLY A CA 1
ATOM 687 C C . GLY A 1 88 ? -5.150 -2.975 -3.920 1.00 94.50 88 GLY A C 1
ATOM 688 O O . GLY A 1 88 ? -5.885 -2.990 -2.936 1.00 94.50 88 GLY A O 1
ATOM 689 N N . LEU A 1 89 ? -3.958 -3.583 -3.928 1.00 94.06 89 LEU A N 1
ATOM 690 C CA . LEU A 1 89 ? -3.436 -4.353 -2.790 1.00 94.06 89 LEU A CA 1
ATOM 691 C C . LEU A 1 89 ? -3.172 -3.475 -1.561 1.00 94.06 89 LEU A C 1
ATOM 693 O O . LEU A 1 89 ? -3.427 -3.893 -0.433 1.00 94.06 89 LEU A O 1
ATOM 697 N N . ILE A 1 90 ? -2.686 -2.250 -1.773 1.00 96.88 90 ILE A N 1
ATOM 698 C CA . ILE A 1 90 ? -2.439 -1.285 -0.695 1.00 96.88 90 ILE A CA 1
ATOM 699 C C . ILE A 1 90 ? -3.764 -0.888 -0.037 1.00 96.88 90 ILE A C 1
ATOM 701 O O . ILE A 1 90 ? -3.879 -0.957 1.183 1.00 96.88 90 ILE A O 1
ATOM 705 N N . ILE A 1 91 ? -4.787 -0.539 -0.824 1.00 96.94 91 ILE A N 1
ATOM 706 C CA . ILE A 1 91 ? -6.114 -0.192 -0.297 1.00 96.94 91 ILE A CA 1
ATOM 707 C C . ILE A 1 91 ? -6.685 -1.364 0.514 1.00 96.94 91 ILE A C 1
ATOM 709 O O . ILE A 1 91 ? -7.117 -1.155 1.644 1.00 96.94 91 ILE A O 1
ATOM 713 N N . VAL A 1 92 ? -6.601 -2.603 0.011 1.00 94.44 92 VAL A N 1
ATOM 714 C CA . VAL A 1 92 ? -7.031 -3.806 0.752 1.00 94.44 92 VAL A CA 1
ATOM 715 C C . VAL A 1 92 ? -6.263 -3.980 2.069 1.00 94.44 92 VAL A C 1
ATOM 717 O O . VAL A 1 92 ? -6.887 -4.230 3.098 1.00 94.44 92 VAL A O 1
ATOM 720 N N . ASN A 1 93 ? -4.940 -3.783 2.082 1.00 94.75 93 ASN A N 1
ATOM 721 C CA . ASN A 1 93 ? -4.121 -3.845 3.302 1.00 94.75 93 ASN A CA 1
ATOM 722 C C . ASN A 1 93 ? -4.609 -2.856 4.381 1.00 94.75 93 ASN A C 1
ATOM 724 O O . ASN A 1 93 ? -4.703 -3.205 5.556 1.00 94.75 93 ASN A O 1
ATOM 728 N N . PHE A 1 94 ? -4.963 -1.630 3.988 1.00 97.00 94 PHE A N 1
ATOM 729 C CA . PHE A 1 94 ? -5.477 -0.609 4.907 1.00 97.00 94 PHE A CA 1
ATOM 730 C C . PHE A 1 94 ? -6.951 -0.831 5.305 1.00 97.00 94 PHE A C 1
ATOM 732 O O . PHE A 1 94 ? -7.292 -0.620 6.470 1.00 97.00 94 PHE A O 1
ATOM 739 N N . LEU A 1 95 ? -7.798 -1.354 4.406 1.00 96.06 95 LEU A N 1
ATOM 740 C CA . LEU A 1 95 ? -9.170 -1.790 4.721 1.00 96.06 95 LEU A CA 1
ATOM 741 C C . LEU A 1 95 ? -9.182 -2.895 5.789 1.00 96.06 95 LEU A C 1
ATOM 743 O O . LEU A 1 95 ? -9.919 -2.791 6.766 1.00 96.06 95 LEU A O 1
ATOM 747 N N . VAL A 1 96 ? -8.340 -3.926 5.632 1.00 94.19 96 VAL A N 1
ATOM 748 C CA . VAL A 1 96 ? -8.210 -5.041 6.592 1.00 94.19 96 VAL A CA 1
ATOM 749 C C . VAL A 1 96 ? -7.761 -4.542 7.968 1.00 94.19 96 VAL A C 1
ATOM 751 O O . VAL A 1 96 ? -8.254 -5.018 8.987 1.00 94.19 96 VAL A O 1
ATOM 754 N N . LYS A 1 97 ? -6.867 -3.548 8.006 1.00 94.06 97 LYS A N 1
ATOM 755 C CA . LYS A 1 97 ? -6.390 -2.921 9.248 1.00 94.06 97 LYS A CA 1
ATOM 756 C C . LYS A 1 97 ? -7.373 -1.951 9.894 1.00 94.06 97 LYS A C 1
ATOM 758 O O . LYS A 1 97 ? -7.150 -1.596 11.047 1.00 94.06 97 LYS A O 1
ATOM 763 N N . ARG A 1 98 ? -8.385 -1.480 9.156 1.00 96.88 98 ARG A N 1
ATOM 764 C CA . ARG A 1 98 ? -9.239 -0.340 9.540 1.00 96.88 98 ARG A CA 1
ATOM 765 C C . ARG A 1 98 ? -8.404 0.893 9.924 1.00 96.88 98 ARG A C 1
ATOM 767 O O . ARG A 1 98 ? -8.598 1.499 10.973 1.00 96.88 98 ARG A O 1
ATOM 774 N N . LYS A 1 99 ? -7.413 1.213 9.084 1.00 97.38 99 LYS A N 1
ATOM 775 C CA . LYS A 1 99 ? -6.494 2.350 9.260 1.00 97.38 99 LYS A CA 1
ATOM 776 C C . LYS A 1 99 ? -6.426 3.188 7.997 1.00 97.38 99 LYS A C 1
ATOM 778 O O . LYS A 1 99 ? -6.419 2.629 6.903 1.00 97.38 99 LYS A O 1
ATOM 783 N N . ARG A 1 100 ? -6.332 4.510 8.135 1.00 97.69 100 ARG A N 1
ATOM 784 C CA . ARG A 1 100 ? -6.283 5.456 7.019 1.00 97.69 100 ARG A CA 1
ATOM 785 C C . ARG A 1 100 ? -5.145 5.131 6.056 1.00 97.69 100 ARG A C 1
ATOM 787 O O . ARG A 1 100 ? -4.010 4.882 6.462 1.00 97.69 100 ARG A O 1
ATOM 794 N N . CYS A 1 101 ? -5.456 5.135 4.764 1.00 97.62 101 CYS A N 1
ATOM 795 C CA . CYS A 1 101 ? -4.485 4.828 3.727 1.00 97.62 101 CYS A CA 1
ATOM 796 C C . CYS A 1 101 ? -3.679 6.077 3.359 1.00 97.62 101 CYS A C 1
ATOM 798 O O . CYS A 1 101 ? -4.254 7.115 3.049 1.00 97.62 101 CYS A O 1
ATOM 800 N N . PHE A 1 102 ? -2.349 5.971 3.286 1.00 97.81 102 PHE A N 1
ATOM 801 C CA . PHE A 1 102 ? -1.500 7.088 2.846 1.00 97.81 102 PHE A CA 1
ATOM 802 C C . PHE A 1 102 ? -1.832 7.583 1.420 1.00 97.81 102 PHE A C 1
ATOM 804 O O . PHE A 1 102 ? -1.554 8.732 1.085 1.00 97.81 102 PHE A O 1
ATOM 811 N N . LEU A 1 103 ? -2.454 6.727 0.594 1.00 97.75 103 LEU A N 1
ATOM 812 C CA . LEU A 1 103 ? -2.902 7.048 -0.765 1.00 97.75 103 LEU A CA 1
ATOM 813 C C . LEU A 1 103 ? -4.077 8.038 -0.823 1.00 97.75 103 LEU A C 1
ATOM 815 O O . LEU A 1 103 ? -4.359 8.559 -1.900 1.00 97.75 103 LEU A O 1
ATOM 819 N N . GLU A 1 104 ? -4.753 8.298 0.301 1.00 97.12 104 GLU A N 1
ATOM 820 C CA . GLU A 1 104 ? -5.807 9.315 0.397 1.00 97.12 104 GLU A CA 1
ATOM 821 C C . GLU A 1 104 ? -5.263 10.742 0.182 1.00 97.12 104 GLU A C 1
ATOM 823 O O . GLU A 1 104 ? -6.001 11.619 -0.273 1.00 97.12 104 GLU A O 1
ATOM 828 N N . SER A 1 105 ? -3.975 10.987 0.471 1.00 97.12 105 SER A N 1
ATOM 829 C CA . SER A 1 105 ? -3.408 12.340 0.421 1.00 97.12 105 SER A CA 1
ATOM 830 C C . SER A 1 105 ? -3.431 12.948 -0.986 1.00 97.12 105 SER A C 1
ATOM 832 O O . SER A 1 105 ? -3.300 12.252 -1.997 1.00 97.12 105 SER A O 1
ATOM 834 N N . SER A 1 106 ? -3.547 14.279 -1.055 1.00 96.69 106 SER A N 1
ATOM 835 C CA . SER A 1 106 ? -3.537 15.050 -2.307 1.00 96.69 106 SER A CA 1
ATOM 836 C C . SER A 1 106 ? -2.384 14.664 -3.225 1.00 96.69 106 SER A C 1
ATOM 838 O O . SER A 1 106 ? -2.573 14.502 -4.429 1.00 96.69 106 SER A O 1
ATOM 840 N N . ASP A 1 107 ? -1.200 14.476 -2.657 1.00 97.81 107 ASP A N 1
ATOM 841 C CA . ASP A 1 107 ? 0.038 14.233 -3.387 1.00 97.81 107 ASP A CA 1
ATOM 842 C C . ASP A 1 107 ? -0.010 12.846 -4.034 1.00 97.81 107 ASP A C 1
ATOM 844 O O . ASP A 1 107 ? 0.216 12.706 -5.237 1.00 97.81 107 ASP A O 1
ATOM 848 N N . TRP A 1 108 ? -0.447 11.836 -3.273 1.00 97.94 108 TRP A N 1
ATOM 849 C CA . TRP A 1 108 ? -0.705 10.479 -3.762 1.00 97.94 108 TRP A CA 1
ATOM 850 C C . TRP A 1 108 ? -1.954 10.345 -4.640 1.00 97.94 108 TRP A C 1
ATOM 852 O O . TRP A 1 108 ? -2.176 9.266 -5.196 1.00 97.94 108 TRP A O 1
ATOM 862 N N . LYS A 1 109 ? -2.712 11.434 -4.835 1.00 97.19 109 LYS A N 1
ATOM 863 C CA . LYS A 1 109 ? -3.788 11.585 -5.828 1.00 97.19 109 LYS A CA 1
ATOM 864 C C . LYS A 1 109 ? -3.439 12.531 -6.987 1.00 97.19 109 LYS A C 1
ATOM 866 O O . LYS A 1 109 ? -4.257 12.670 -7.893 1.00 97.19 109 LYS A O 1
ATOM 871 N N . THR A 1 110 ? -2.274 13.178 -7.027 1.00 96.88 110 THR A N 1
ATOM 872 C CA . THR A 1 110 ? -1.960 14.177 -8.076 1.00 96.88 110 THR A CA 1
ATOM 873 C C . THR A 1 110 ? -0.568 14.021 -8.671 1.00 96.88 110 THR A C 1
ATOM 875 O O . THR A 1 11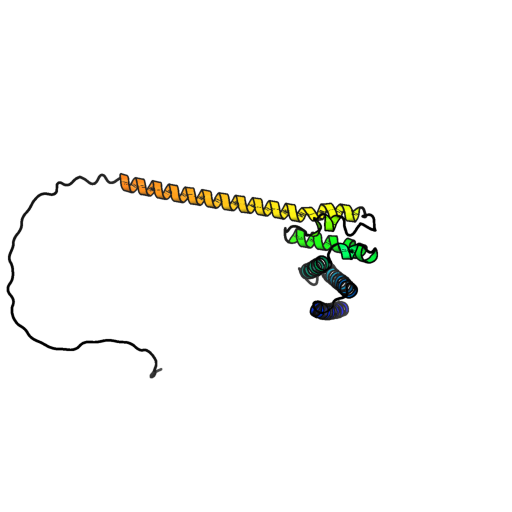0 ? -0.446 13.892 -9.889 1.00 96.88 110 THR A O 1
ATOM 878 N N . VAL A 1 111 ? 0.469 13.963 -7.835 1.00 98.00 111 VAL A N 1
ATOM 879 C CA . VAL A 1 111 ? 1.877 13.997 -8.250 1.00 98.00 111 VAL A CA 1
ATOM 880 C C . VAL A 1 111 ? 2.247 12.870 -9.227 1.00 98.00 111 VAL A C 1
ATOM 882 O O . VAL A 1 111 ? 2.886 13.202 -10.224 1.00 98.00 111 VAL A O 1
ATOM 885 N N . PRO A 1 112 ? 1.821 11.598 -9.061 1.00 97.38 112 PRO A N 1
ATOM 886 C CA . PRO A 1 112 ? 2.093 10.537 -10.041 1.00 97.38 112 PRO A CA 1
ATOM 887 C C . PRO A 1 112 ? 1.479 10.754 -11.437 1.00 97.38 112 PRO A C 1
ATOM 889 O O . PRO A 1 112 ? 1.935 10.146 -12.401 1.00 97.38 112 PRO A O 1
ATOM 892 N N . TRP A 1 113 ? 0.446 11.594 -11.577 1.00 97.00 113 TRP A N 1
ATOM 893 C CA . TRP A 1 113 ? -0.318 11.786 -12.826 1.00 97.00 113 TRP A CA 1
ATOM 894 C C . TRP A 1 113 ? -0.066 13.139 -13.498 1.00 97.00 113 TRP A C 1
ATOM 896 O O . TRP A 1 113 ? -0.849 13.571 -14.343 1.00 97.00 113 TRP A O 1
ATOM 906 N N . THR A 1 114 ? 1.036 13.806 -13.153 1.00 95.88 114 THR A N 1
ATOM 907 C CA . THR A 1 114 ? 1.479 15.046 -13.812 1.00 95.88 114 THR A CA 1
ATOM 908 C C . THR A 1 114 ? 1.779 14.844 -15.299 1.00 95.88 114 THR A C 1
ATOM 910 O O . THR A 1 114 ? 1.499 15.731 -16.100 1.00 95.88 114 THR A O 1
ATOM 913 N N . ILE A 1 115 ? 2.312 13.675 -15.674 1.00 93.69 115 ILE A N 1
ATOM 914 C CA . ILE A 1 115 ? 2.665 13.325 -17.062 1.00 93.69 115 ILE A CA 1
ATOM 915 C C . ILE A 1 115 ? 1.541 12.532 -17.749 1.00 93.69 115 ILE A C 1
ATOM 917 O O . ILE A 1 115 ? 1.204 12.790 -18.904 1.00 93.69 115 ILE A O 1
ATOM 921 N N . LYS A 1 116 ? 0.945 11.556 -17.051 1.00 92.38 116 LYS A N 1
ATOM 922 C CA . LYS A 1 116 ? -0.083 10.650 -17.591 1.00 92.38 116 LYS A CA 1
ATOM 923 C C . LYS A 1 116 ? -1.454 10.934 -16.982 1.00 92.38 116 LYS A C 1
ATOM 925 O O . LYS A 1 116 ? -1.630 10.848 -15.770 1.00 92.38 116 LYS A O 1
ATOM 930 N N . ARG A 1 117 ? -2.471 11.118 -17.832 1.00 93.69 117 ARG A N 1
ATOM 931 C CA . ARG A 1 117 ? -3.880 11.187 -17.410 1.00 93.69 117 ARG A CA 1
ATOM 932 C C . ARG A 1 117 ? -4.315 9.890 -16.709 1.00 93.69 117 ARG A C 1
ATOM 934 O O . ARG A 1 117 ? -4.132 8.801 -17.251 1.00 93.69 117 ARG A O 1
ATOM 941 N N . LYS A 1 118 ? -4.963 10.017 -15.545 1.00 95.12 118 LYS A N 1
ATOM 942 C CA . LYS A 1 118 ? -5.583 8.897 -14.812 1.00 95.12 118 LYS A CA 1
ATOM 943 C C . LYS A 1 118 ? -6.549 8.094 -15.683 1.00 95.12 118 LYS A C 1
ATOM 945 O O . LYS A 1 118 ? -7.414 8.669 -16.349 1.00 95.12 118 LYS A O 1
ATOM 950 N N . SER A 1 119 ? -6.481 6.768 -15.575 1.00 94.38 119 SER A N 1
ATOM 951 C CA . SER A 1 119 ? -7.554 5.893 -16.053 1.00 94.38 119 SER A CA 1
ATOM 952 C C . SER A 1 119 ? -8.827 6.061 -15.203 1.00 94.38 119 SER A C 1
ATOM 954 O O . SER A 1 119 ? -8.793 6.651 -14.119 1.00 94.38 119 SER A O 1
ATOM 956 N N . LEU A 1 120 ? -9.963 5.530 -15.670 1.00 95.75 120 LEU A N 1
ATOM 957 C CA . LEU A 1 120 ? -11.185 5.461 -14.857 1.00 95.75 120 LEU A CA 1
ATOM 958 C C . LEU A 1 120 ? -10.994 4.550 -13.629 1.00 95.75 120 LEU A C 1
ATOM 960 O O . LEU A 1 120 ? -11.477 4.872 -12.548 1.00 95.75 120 LEU A O 1
ATOM 964 N N . GLY A 1 121 ? -10.232 3.459 -13.768 1.00 94.69 121 GLY A N 1
ATOM 965 C CA . GLY A 1 121 ? -9.890 2.575 -12.651 1.00 94.69 121 GLY A CA 1
ATOM 966 C C . GLY A 1 121 ? -9.053 3.280 -11.581 1.00 94.69 121 GLY A C 1
ATOM 967 O O . GLY A 1 121 ? -9.323 3.128 -10.394 1.00 94.69 121 GLY A O 1
ATOM 968 N N . SER A 1 122 ? -8.099 4.121 -11.988 1.00 95.19 122 SER A N 1
ATOM 969 C CA . SER A 1 122 ? -7.257 4.907 -11.071 1.00 95.19 122 SER A CA 1
ATOM 970 C C . SER A 1 122 ? -8.085 5.944 -10.298 1.00 95.19 122 SER A C 1
ATOM 972 O O . SER A 1 122 ? -7.894 6.095 -9.095 1.00 95.19 122 SER A O 1
ATOM 974 N N . GLN A 1 123 ? -9.050 6.592 -10.966 1.00 96.12 123 GLN A N 1
ATOM 975 C CA . GLN A 1 123 ? -10.016 7.508 -10.335 1.00 96.12 123 GLN A CA 1
ATOM 976 C C . GLN A 1 123 ? -10.947 6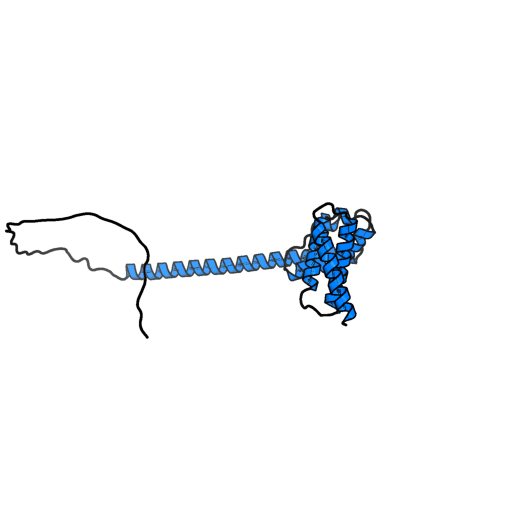.784 -9.354 1.00 96.12 123 GLN A C 1
ATOM 978 O O . GLN A 1 123 ? -11.211 7.287 -8.269 1.00 96.12 123 GLN A O 1
ATOM 983 N N . LEU A 1 124 ? -11.413 5.580 -9.692 1.00 96.25 124 LEU A N 1
ATOM 984 C CA . LEU A 1 124 ? -12.211 4.764 -8.776 1.00 96.25 124 LEU A CA 1
ATOM 985 C C . LEU A 1 124 ? -11.392 4.323 -7.546 1.00 96.25 124 LEU A C 1
ATOM 987 O O . LEU A 1 124 ? -11.895 4.347 -6.425 1.00 96.25 124 LEU A O 1
ATOM 991 N N . GLN A 1 125 ? -10.109 3.993 -7.725 1.00 96.12 125 GLN A N 1
ATOM 992 C CA . GLN A 1 125 ? -9.189 3.741 -6.610 1.00 96.12 125 GLN A CA 1
ATOM 993 C C . GLN A 1 125 ? -8.971 4.983 -5.724 1.00 96.12 125 GLN A C 1
ATOM 995 O O . GLN A 1 125 ? -8.786 4.810 -4.524 1.00 96.12 125 GLN A O 1
ATOM 1000 N N . ASP A 1 126 ? -9.013 6.209 -6.273 1.00 96.38 126 ASP A N 1
ATOM 1001 C CA . ASP A 1 126 ? -8.919 7.454 -5.481 1.00 96.38 126 ASP A CA 1
ATOM 1002 C C . ASP A 1 126 ? -10.126 7.678 -4.558 1.00 96.38 126 ASP A C 1
ATOM 1004 O O . ASP A 1 126 ? -10.019 8.455 -3.616 1.00 96.38 126 ASP A O 1
ATOM 1008 N N . LEU A 1 127 ? -11.266 7.037 -4.838 1.00 95.56 127 LEU A N 1
ATOM 1009 C CA . LEU A 1 127 ? -12.437 7.033 -3.955 1.00 95.56 127 LEU A CA 1
ATOM 1010 C C . LEU A 1 127 ? -12.326 5.906 -2.918 1.00 95.56 127 LEU A C 1
ATOM 1012 O O . LEU A 1 127 ? -12.641 6.088 -1.745 1.00 95.56 127 LEU A O 1
ATOM 1016 N N . PHE A 1 128 ? -11.849 4.727 -3.332 1.00 95.44 128 PHE A N 1
ATOM 1017 C CA . PHE A 1 128 ? -11.710 3.581 -2.430 1.00 95.44 128 PHE A CA 1
ATOM 1018 C C . PHE A 1 128 ? -10.585 3.721 -1.396 1.00 95.44 128 PHE A C 1
ATOM 1020 O O . PHE A 1 128 ? -10.681 3.096 -0.340 1.00 95.44 128 PHE A O 1
ATOM 1027 N N . CYS A 1 129 ? -9.542 4.522 -1.643 1.00 96.00 129 CYS A N 1
ATOM 1028 C CA . CYS A 1 129 ? -8.486 4.748 -0.648 1.00 96.00 129 CYS A CA 1
ATOM 1029 C C . CYS A 1 129 ? -8.933 5.560 0.578 1.00 96.00 129 CYS A C 1
ATOM 1031 O O . CYS A 1 129 ? -8.213 5.558 1.575 1.00 96.00 129 CYS A O 1
ATOM 1033 N N . ASP A 1 130 ? -10.118 6.174 0.531 1.00 95.88 130 ASP A N 1
ATOM 1034 C CA . ASP A 1 130 ? -10.654 7.030 1.600 1.00 95.88 130 ASP A CA 1
ATOM 1035 C C . ASP A 1 130 ? -11.513 6.213 2.585 1.00 95.88 130 ASP A C 1
ATOM 1037 O O . ASP A 1 130 ? -11.596 6.515 3.776 1.00 95.88 130 ASP A O 1
ATOM 1041 N N . ALA A 1 131 ? -12.087 5.096 2.118 1.00 97.06 131 ALA A N 1
ATOM 1042 C CA . ALA A 1 131 ? -12.890 4.188 2.937 1.00 97.06 131 ALA A CA 1
ATOM 1043 C C . ALA A 1 131 ? -12.162 3.647 4.194 1.00 97.06 131 ALA A C 1
ATOM 1045 O O . ALA A 1 131 ? -12.789 3.631 5.254 1.00 97.06 131 ALA A O 1
ATOM 1046 N N . PRO A 1 132 ? -10.862 3.271 4.161 1.00 97.56 132 PRO A N 1
ATOM 1047 C CA . PRO A 1 132 ? -10.110 2.932 5.370 1.00 97.56 132 PRO A CA 1
ATOM 1048 C C . PRO A 1 132 ? -10.048 4.059 6.414 1.00 97.56 132 PRO A C 1
ATOM 1050 O O . PRO A 1 132 ? -10.056 3.770 7.608 1.00 97.56 132 PRO A O 1
ATOM 1053 N N . GLY A 1 133 ? -10.005 5.326 5.981 1.00 97.25 133 GLY A N 1
ATOM 1054 C CA . GLY A 1 133 ? -10.010 6.490 6.873 1.00 97.25 133 GLY A CA 1
ATOM 1055 C C . GLY A 1 133 ? -11.358 6.675 7.569 1.00 97.25 133 GLY A C 1
ATOM 1056 O O . GLY A 1 133 ? -11.403 6.850 8.783 1.00 97.25 133 GLY A O 1
ATOM 1057 N N . LEU A 1 134 ? -12.458 6.522 6.825 1.00 96.88 134 LEU A N 1
ATOM 1058 C CA . LEU A 1 134 ? -13.819 6.528 7.381 1.00 96.88 134 LEU A CA 1
ATOM 1059 C C . LEU A 1 134 ? -14.050 5.365 8.363 1.00 96.88 134 LEU A C 1
ATOM 1061 O O . LEU A 1 134 ? -14.738 5.518 9.368 1.00 96.88 134 LEU A O 1
ATOM 1065 N N . MET A 1 135 ? -13.471 4.192 8.088 1.00 97.81 135 MET A N 1
ATOM 1066 C CA . MET A 1 135 ? -13.542 3.032 8.984 1.00 97.81 135 MET A CA 1
ATOM 1067 C C . MET A 1 135 ? -12.792 3.277 10.300 1.00 97.81 135 MET A C 1
ATOM 1069 O O . MET A 1 135 ? -13.312 2.917 11.354 1.00 97.81 135 MET A O 1
ATOM 1073 N N . GLU A 1 136 ? -11.626 3.928 10.247 1.00 98.12 136 GLU A N 1
ATOM 1074 C CA . GLU A 1 136 ? -10.877 4.350 11.437 1.00 98.12 136 GLU A CA 1
ATOM 1075 C C . GLU A 1 136 ? -11.646 5.400 12.259 1.00 98.12 136 GLU A C 1
ATOM 1077 O O . GLU A 1 136 ? -11.774 5.250 13.472 1.00 98.12 136 GLU A O 1
ATOM 1082 N N . GLU A 1 137 ? -12.239 6.412 11.611 1.00 97.56 137 GLU A N 1
ATOM 1083 C CA . GLU A 1 137 ? -13.081 7.417 12.283 1.00 97.56 137 GLU A CA 1
ATOM 1084 C C . GLU A 1 137 ? -14.276 6.786 13.014 1.00 97.56 137 GLU A C 1
ATOM 1086 O O . GLU A 1 137 ? -14.563 7.139 14.160 1.00 97.56 137 GLU A O 1
ATOM 1091 N N . VAL A 1 138 ? -14.963 5.828 12.381 1.00 97.25 138 VAL A N 1
ATOM 1092 C CA . VAL A 1 138 ? -16.077 5.095 13.006 1.00 97.25 138 VAL A CA 1
ATOM 1093 C C . VAL A 1 138 ? -15.601 4.307 14.228 1.00 97.25 138 VAL A C 1
ATOM 1095 O O . VAL A 1 138 ? -16.269 4.346 15.263 1.00 97.25 138 VAL A O 1
ATOM 1098 N N . ASP A 1 139 ? -14.449 3.638 14.149 1.00 96.62 139 ASP A N 1
ATOM 1099 C CA . ASP A 1 139 ? -13.889 2.892 15.282 1.00 96.62 139 ASP A CA 1
ATOM 1100 C C . ASP A 1 139 ? -13.535 3.822 16.449 1.00 96.62 139 ASP A C 1
ATOM 1102 O O . ASP A 1 139 ? -13.872 3.525 17.597 1.00 96.62 139 ASP A O 1
ATOM 1106 N N . GLU A 1 140 ? -12.926 4.978 16.168 1.00 96.19 140 GLU A N 1
ATOM 1107 C CA . GLU A 1 140 ? -12.626 5.990 17.184 1.00 96.19 140 GLU A CA 1
ATOM 1108 C C . GLU A 1 140 ? -13.893 6.544 17.850 1.00 96.19 140 GLU A C 1
ATOM 1110 O O . GLU A 1 140 ? -13.930 6.691 19.074 1.00 96.19 140 GLU A O 1
ATOM 1115 N N . ILE A 1 141 ? -14.945 6.838 17.078 1.00 96.31 141 ILE A N 1
ATOM 1116 C CA . ILE A 1 141 ? -16.230 7.312 17.616 1.00 96.31 141 ILE A CA 1
ATOM 1117 C C . ILE A 1 141 ? -16.848 6.248 18.531 1.00 96.31 141 ILE A C 1
ATOM 1119 O O . ILE A 1 141 ? -17.272 6.568 19.646 1.00 96.31 141 ILE A O 1
ATOM 1123 N N . MET A 1 142 ? -16.854 4.982 18.103 1.00 94.88 142 MET A N 1
ATOM 1124 C CA . MET A 1 142 ? -17.388 3.876 18.902 1.00 94.88 142 MET A CA 1
ATOM 1125 C C . MET A 1 142 ? -16.595 3.686 20.201 1.00 94.88 142 MET A C 1
ATOM 1127 O O . MET A 1 142 ? -17.201 3.628 21.272 1.00 94.88 142 MET A O 1
ATOM 1131 N N . GLN A 1 143 ? -15.259 3.695 20.146 1.00 93.56 1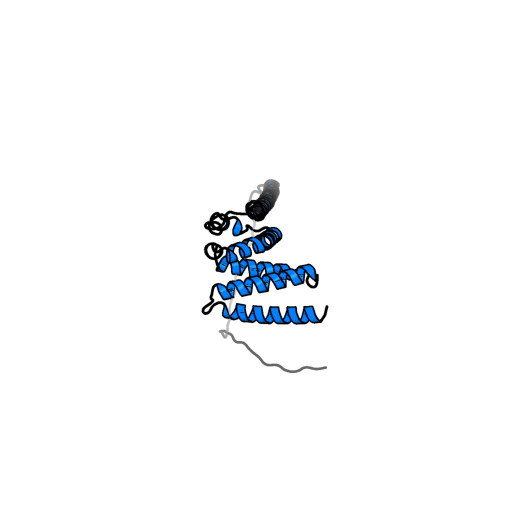43 GLN A N 1
ATOM 1132 C CA . GLN A 1 143 ? -14.399 3.604 21.334 1.00 93.56 143 GLN A CA 1
ATOM 1133 C C . GLN A 1 143 ? -14.637 4.758 22.317 1.00 93.56 143 GLN A C 1
ATOM 1135 O O . GLN A 1 143 ? -14.826 4.520 23.510 1.00 93.56 143 GLN A O 1
ATOM 1140 N N . ARG A 1 144 ? -14.701 6.006 21.831 1.00 92.31 144 ARG A N 1
ATOM 1141 C CA . ARG A 1 144 ? -15.001 7.182 22.667 1.00 92.31 144 ARG A CA 1
ATOM 1142 C C . ARG A 1 144 ? -16.383 7.077 23.322 1.00 92.31 144 ARG A C 1
ATOM 1144 O O . ARG A 1 144 ? -16.526 7.447 24.485 1.00 92.31 144 ARG A O 1
ATOM 1151 N N . SER A 1 145 ? -17.381 6.545 22.610 1.00 91.31 145 SER A N 1
ATOM 1152 C CA . SER A 1 145 ? -18.733 6.349 23.154 1.00 91.31 145 SER A CA 1
ATOM 1153 C C . SER A 1 145 ? -18.787 5.275 24.250 1.00 91.31 145 SER A C 1
ATOM 1155 O O . SER A 1 145 ? -19.431 5.492 25.276 1.00 91.31 145 SER A O 1
ATOM 1157 N N . ALA A 1 146 ? -18.054 4.167 24.086 1.00 90.06 146 ALA A N 1
ATOM 1158 C CA . ALA A 1 146 ? -17.954 3.106 25.087 1.00 90.06 146 ALA A CA 1
ATOM 1159 C C . ALA A 1 146 ? -17.270 3.607 26.370 1.00 90.06 146 ALA A C 1
ATOM 1161 O O . ALA A 1 146 ? -17.827 3.463 27.458 1.00 90.06 146 ALA A O 1
ATOM 1162 N N . LEU A 1 147 ? -16.132 4.300 26.235 1.00 87.19 147 LEU A N 1
ATOM 1163 C CA . LEU A 1 147 ? -15.427 4.925 27.360 1.00 87.19 147 LEU A CA 1
ATOM 1164 C C . LEU A 1 147 ? -16.319 5.932 28.106 1.00 87.19 147 LEU A C 1
ATOM 1166 O O . LEU A 1 147 ? -16.352 5.931 29.333 1.00 87.19 147 LEU A O 1
ATOM 1170 N N . GLY A 1 148 ? -17.086 6.754 27.379 1.00 87.69 148 GLY A N 1
ATOM 1171 C CA . GLY A 1 148 ? -18.048 7.687 27.976 1.00 87.69 148 GLY A CA 1
ATOM 1172 C C . GLY A 1 148 ? -19.198 7.002 28.728 1.00 87.69 148 GLY A C 1
ATOM 1173 O O . GLY A 1 148 ? -19.717 7.552 29.697 1.00 87.69 148 GLY A O 1
ATOM 1174 N N . HIS A 1 149 ? -19.593 5.793 28.323 1.00 87.44 149 HIS A N 1
ATOM 1175 C CA . HIS A 1 149 ? -20.593 5.009 29.049 1.00 87.44 149 HIS A CA 1
ATOM 1176 C C . HIS A 1 149 ? -20.014 4.379 30.328 1.00 87.44 149 HIS A C 1
ATOM 1178 O O . HIS A 1 149 ? -20.670 4.385 31.375 1.00 87.44 149 HIS A O 1
ATOM 1184 N N . GLU A 1 150 ? -18.772 3.889 30.274 1.00 88.12 150 GLU A N 1
ATOM 1185 C CA . GLU A 1 150 ? -18.056 3.353 31.438 1.00 88.12 150 GLU A CA 1
ATOM 1186 C C . GLU A 1 150 ? -17.808 4.426 32.510 1.00 88.12 150 GLU A C 1
ATOM 1188 O O . GLU A 1 150 ? -18.068 4.174 33.691 1.00 88.12 150 GLU A O 1
ATOM 1193 N N . THR A 1 151 ? -17.382 5.637 32.126 1.00 89.69 151 THR A N 1
ATOM 1194 C CA . THR A 1 151 ? -17.160 6.739 33.082 1.00 89.69 151 THR A CA 1
ATOM 1195 C C . THR A 1 151 ? -18.453 7.160 33.775 1.00 89.69 151 THR A C 1
ATOM 1197 O O . THR A 1 151 ? -18.490 7.190 35.004 1.00 89.69 151 THR A O 1
ATOM 1200 N N . VAL A 1 152 ? -19.540 7.384 33.026 1.00 91.88 152 VAL A N 1
ATOM 1201 C CA . VAL A 1 152 ? -20.860 7.727 33.593 1.00 91.88 152 VAL A CA 1
ATOM 1202 C C . VAL A 1 152 ? -21.374 6.625 34.527 1.00 91.88 152 VAL A C 1
ATOM 1204 O O . VAL A 1 152 ? -21.927 6.908 35.592 1.00 91.88 152 VAL A O 1
ATOM 1207 N N . THR A 1 153 ? -21.160 5.354 34.177 1.00 93.31 153 THR A N 1
ATOM 1208 C CA . THR A 1 153 ? -21.530 4.218 35.037 1.00 93.31 153 THR A CA 1
ATOM 1209 C C . THR A 1 153 ? -20.725 4.218 36.340 1.00 93.31 153 THR A C 1
ATOM 1211 O O . THR A 1 153 ? -21.290 4.034 37.421 1.00 93.31 153 THR A O 1
ATOM 1214 N N . MET A 1 154 ? -19.418 4.484 36.274 1.00 90.94 154 MET A N 1
ATOM 1215 C CA . MET A 1 154 ? -18.553 4.583 37.452 1.00 90.94 154 MET A CA 1
ATOM 1216 C C . MET A 1 154 ? -18.930 5.769 38.357 1.00 90.94 154 MET A C 1
ATOM 1218 O O . MET A 1 154 ? -19.017 5.602 39.576 1.00 90.94 154 MET A O 1
ATOM 1222 N N . GLU A 1 155 ? -19.218 6.939 37.785 1.00 94.12 155 GLU A N 1
ATOM 1223 C CA . GLU A 1 155 ? -19.675 8.125 38.523 1.00 94.12 155 GLU A CA 1
ATOM 1224 C C . GLU A 1 155 ? -20.993 7.869 39.266 1.00 94.12 155 GLU A C 1
ATOM 1226 O O . GLU A 1 155 ? -21.101 8.176 40.458 1.00 94.12 155 GLU A O 1
ATOM 1231 N N . ASN A 1 156 ? -21.970 7.238 38.604 1.00 94.06 156 ASN A N 1
ATOM 1232 C CA . ASN A 1 156 ? -23.236 6.853 39.228 1.00 94.06 156 ASN A CA 1
ATOM 1233 C C . ASN A 1 156 ? -23.017 5.870 40.390 1.00 94.06 156 ASN A C 1
ATOM 1235 O O . ASN A 1 156 ? -23.520 6.106 41.489 1.00 94.06 156 ASN A O 1
ATOM 1239 N N . ASN A 1 157 ? -22.184 4.841 40.204 1.00 95.56 157 ASN A N 1
ATOM 1240 C CA . ASN A 1 157 ? -21.845 3.874 41.256 1.00 95.56 157 ASN A CA 1
ATOM 1241 C C . ASN A 1 157 ? -21.164 4.527 42.476 1.00 95.56 157 ASN A C 1
ATOM 1243 O O . ASN A 1 157 ? -21.439 4.158 43.622 1.00 95.56 157 ASN A O 1
ATOM 1247 N N . ILE A 1 158 ? -20.270 5.500 42.259 1.00 95.94 158 ILE A N 1
ATOM 1248 C CA . ILE A 1 158 ? -19.638 6.275 43.342 1.00 95.94 158 ILE A CA 1
ATOM 1249 C C . ILE A 1 158 ? -20.690 7.124 44.065 1.00 95.94 158 ILE A C 1
ATOM 1251 O O . ILE A 1 158 ? -20.745 7.130 45.297 1.00 95.94 158 ILE A O 1
ATOM 1255 N N . ARG A 1 159 ? -21.557 7.811 43.313 1.00 94.19 159 ARG A N 1
ATOM 1256 C CA . ARG A 1 159 ? -22.632 8.645 43.860 1.00 94.19 159 ARG A CA 1
ATOM 1257 C C . ARG A 1 159 ? -23.606 7.828 44.711 1.00 94.19 159 ARG A C 1
ATOM 1259 O O . ARG A 1 159 ? -23.938 8.257 45.814 1.00 94.19 159 ARG A O 1
ATOM 1266 N N . GLU A 1 160 ? -24.019 6.650 44.252 1.00 93.69 160 GLU A N 1
ATOM 1267 C CA . GLU A 1 160 ? -24.884 5.740 45.012 1.00 93.69 160 GLU A CA 1
ATOM 1268 C C . GLU A 1 160 ? -24.231 5.255 46.308 1.00 93.69 160 GLU A C 1
ATOM 1270 O O . GLU A 1 160 ? -24.852 5.347 47.369 1.00 93.69 160 GLU A O 1
ATOM 1275 N N . LYS A 1 161 ? -22.960 4.830 46.264 1.00 93.44 161 LYS A N 1
ATOM 1276 C CA . LYS A 1 161 ? -22.205 4.443 47.469 1.00 93.44 161 LYS A CA 1
ATOM 1277 C C . LYS A 1 161 ? -22.103 5.590 48.477 1.00 93.44 161 LYS A C 1
ATOM 1279 O O . LYS A 1 161 ? -22.314 5.370 49.670 1.00 93.44 161 LYS A O 1
ATOM 1284 N N . ASN A 1 162 ? -21.851 6.812 48.008 1.00 94.69 162 ASN A N 1
ATOM 1285 C CA . ASN A 1 162 ? -21.797 7.999 48.862 1.00 94.69 162 ASN A CA 1
ATOM 1286 C C . ASN A 1 162 ? -23.165 8.313 49.496 1.00 94.69 162 ASN A C 1
ATOM 1288 O O . ASN A 1 162 ? -23.234 8.594 50.692 1.00 94.69 162 ASN A O 1
ATOM 1292 N N . MET A 1 163 ? -24.264 8.198 48.739 1.00 91.81 163 MET A N 1
ATOM 1293 C CA . MET A 1 163 ? -25.625 8.364 49.273 1.00 91.81 163 MET A CA 1
ATOM 1294 C C . MET A 1 163 ? -25.993 7.271 50.289 1.00 91.81 163 MET A C 1
ATOM 1296 O O . MET A 1 163 ? -26.609 7.572 51.311 1.00 91.81 163 MET A O 1
ATOM 1300 N N . ALA A 1 164 ? -25.610 6.015 50.042 1.00 89.88 164 ALA A N 1
ATOM 1301 C CA . ALA A 1 164 ? -25.844 4.906 50.967 1.00 89.88 164 ALA A CA 1
ATOM 1302 C C . ALA A 1 164 ? -25.090 5.102 52.293 1.00 89.88 164 ALA A C 1
ATOM 1304 O O . ALA A 1 164 ? -25.676 4.938 53.363 1.00 89.88 164 ALA A O 1
ATOM 1305 N N . ARG A 1 165 ? -23.824 5.535 52.225 1.00 86.62 165 ARG A N 1
ATOM 1306 C CA . ARG A 1 165 ? -23.013 5.878 53.398 1.00 86.62 165 ARG A CA 1
ATOM 1307 C C . ARG A 1 165 ? -23.613 7.042 54.196 1.00 86.62 165 ARG A C 1
ATOM 1309 O O . ARG A 1 165 ? -23.792 6.916 55.403 1.00 86.62 165 ARG A O 1
ATOM 1316 N N . ALA A 1 166 ? -24.000 8.131 53.531 1.00 84.88 166 ALA A N 1
ATOM 1317 C CA . ALA A 1 166 ? -24.596 9.293 54.196 1.00 84.88 166 ALA A CA 1
ATOM 1318 C C . ALA A 1 166 ? -25.894 8.947 54.957 1.00 84.88 166 ALA A C 1
ATOM 1320 O O . ALA A 1 166 ? -26.138 9.487 56.037 1.00 84.88 166 ALA A O 1
ATOM 1321 N N . ARG A 1 167 ? -26.707 8.011 54.438 1.00 80.50 167 ARG A N 1
ATOM 1322 C CA . ARG A 1 167 ? -27.908 7.496 55.128 1.00 80.50 167 ARG A CA 1
ATOM 1323 C C . ARG A 1 167 ? -27.579 6.707 56.396 1.00 80.50 167 ARG A C 1
ATOM 1325 O O . ARG A 1 167 ? -28.319 6.808 57.367 1.00 80.50 167 ARG A O 1
ATOM 1332 N N . GLN A 1 168 ? -26.487 5.940 56.406 1.00 77.69 168 GLN A N 1
ATOM 1333 C CA . GLN A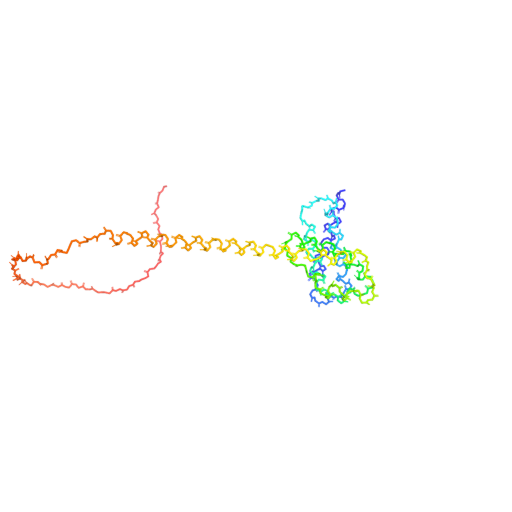 1 168 ? -26.026 5.246 57.616 1.00 77.69 168 GLN A CA 1
ATOM 1334 C C . GLN A 1 168 ? -25.539 6.248 58.673 1.00 77.69 168 GLN A C 1
ATOM 1336 O O . GLN A 1 168 ? -25.860 6.099 59.847 1.00 77.69 168 GLN A O 1
ATOM 1341 N N . GLU A 1 169 ? -24.842 7.306 58.252 1.00 71.69 169 GLU A N 1
ATOM 1342 C CA . GLU A 1 169 ? -24.329 8.358 59.142 1.00 71.69 169 GLU A CA 1
ATOM 1343 C C . GLU A 1 169 ? -25.438 9.279 59.708 1.00 71.69 169 GLU A C 1
ATOM 1345 O O . GLU A 1 169 ? -25.270 9.830 60.792 1.00 71.69 169 GLU A O 1
ATOM 1350 N N . THR A 1 170 ? -26.591 9.413 59.034 1.00 66.62 170 THR A N 1
ATOM 1351 C CA . THR A 1 170 ? -27.772 10.153 59.547 1.00 66.62 170 THR A CA 1
ATOM 1352 C C . THR A 1 170 ? -28.786 9.290 60.307 1.00 66.62 170 THR A C 1
ATOM 1354 O O . THR A 1 170 ? -29.664 9.837 60.970 1.00 66.62 170 THR A O 1
ATOM 1357 N N . GLY A 1 171 ? -28.682 7.960 60.228 1.00 57.75 171 GLY A N 1
ATOM 1358 C CA . GLY A 1 171 ? -29.631 7.021 60.839 1.00 57.75 171 GLY A CA 1
ATOM 1359 C C . GLY A 1 171 ? -29.417 6.732 62.329 1.00 57.75 171 GLY A C 1
ATOM 1360 O O . GLY A 1 171 ? -30.276 6.095 62.933 1.00 57.75 171 GLY A O 1
ATOM 1361 N N . ASP A 1 172 ? -28.307 7.187 62.921 1.00 54.22 172 ASP A N 1
ATOM 1362 C CA . ASP A 1 172 ? -27.979 6.992 64.341 1.00 54.22 172 ASP A CA 1
ATOM 1363 C C . ASP A 1 172 ? -28.087 8.314 65.130 1.00 54.22 172 ASP A C 1
ATOM 1365 O O . ASP A 1 172 ? -27.099 9.048 65.267 1.00 54.22 172 ASP A O 1
ATOM 1369 N N . PRO A 1 173 ? -29.277 8.658 65.665 1.00 50.16 173 PRO A N 1
ATOM 1370 C CA . PRO A 1 173 ? -29.416 9.732 66.636 1.00 50.16 173 PRO A CA 1
ATOM 1371 C C . PRO A 1 173 ? -28.829 9.267 67.973 1.00 50.16 173 PRO A C 1
ATOM 1373 O O . PRO A 1 173 ? -29.565 8.904 68.895 1.00 50.16 173 PRO A O 1
ATOM 1376 N N . ARG A 1 174 ? -27.492 9.283 68.084 1.00 55.75 174 ARG A N 1
ATOM 1377 C CA . ARG A 1 174 ? -26.791 8.939 69.326 1.00 55.75 174 ARG A CA 1
ATOM 1378 C C . ARG A 1 174 ? -27.390 9.748 70.480 1.00 55.75 174 ARG A C 1
ATOM 1380 O O . ARG A 1 174 ? -27.317 10.980 70.440 1.00 55.75 174 ARG A O 1
ATOM 1387 N N . PRO A 1 175 ? -27.980 9.100 71.503 1.00 45.22 175 PRO A N 1
ATOM 1388 C CA . PRO A 1 175 ? -28.575 9.827 72.609 1.00 45.22 175 PRO A CA 1
ATOM 1389 C C . PRO A 1 175 ? -27.479 10.611 73.323 1.00 45.22 175 PRO A C 1
ATOM 1391 O O . PRO A 1 175 ? -26.427 10.067 73.664 1.00 45.22 175 PRO A O 1
ATOM 1394 N N . PHE A 1 176 ? -27.731 11.901 73.542 1.00 47.97 176 PHE A N 1
ATOM 1395 C CA . PHE A 1 176 ? -26.807 12.799 74.224 1.00 47.97 176 PHE A CA 1
ATOM 1396 C C . PHE A 1 176 ? -26.743 12.409 75.709 1.00 47.97 176 PHE A C 1
ATOM 1398 O O . PHE A 1 176 ? -27.502 12.921 76.530 1.00 47.97 176 PHE A O 1
ATOM 1405 N N . GLN A 1 177 ? -25.886 11.444 76.057 1.00 48.06 177 GLN A N 1
ATOM 1406 C CA . GLN A 1 177 ? -25.689 11.028 77.445 1.00 48.06 177 GLN A CA 1
ATOM 1407 C C . GLN A 1 177 ? -24.970 12.147 78.219 1.00 48.06 177 GLN A C 1
ATOM 1409 O O . GLN A 1 177 ? -23.847 12.506 77.854 1.00 48.06 177 GLN A O 1
ATOM 1414 N N . PRO A 1 178 ? -25.573 12.711 79.286 1.00 40.47 178 PRO A N 1
ATOM 1415 C CA . PRO A 1 178 ? -24.911 13.717 80.107 1.00 40.47 178 PRO A CA 1
ATOM 1416 C C . PRO A 1 178 ? -23.736 13.091 80.864 1.00 40.47 178 PRO A C 1
ATOM 1418 O O . PRO A 1 178 ? -23.892 12.080 81.547 1.00 40.47 178 PRO A O 1
ATOM 1421 N N . PHE A 1 179 ? -22.558 13.702 80.771 1.00 46.44 179 PHE A N 1
ATOM 1422 C CA . PHE A 1 179 ? -21.323 13.148 81.329 1.00 46.44 179 PHE A CA 1
ATOM 1423 C C . PHE A 1 179 ? -21.138 13.505 82.820 1.00 46.44 179 PHE A C 1
ATOM 1425 O O . PHE A 1 179 ? -20.318 14.348 83.168 1.00 46.44 179 PHE A O 1
ATOM 1432 N N . PHE A 1 180 ? -21.917 12.875 83.705 1.00 43.97 180 PHE A N 1
ATOM 1433 C CA . PHE A 1 180 ? -21.781 12.887 85.177 1.00 43.97 180 PHE A CA 1
ATOM 1434 C C . PHE A 1 180 ? -22.489 11.619 85.725 1.00 43.97 180 PHE A C 1
ATOM 1436 O O . PHE A 1 180 ? -23.534 11.256 85.201 1.00 43.97 180 PHE A O 1
ATOM 1443 N N . THR A 1 181 ? -22.019 10.866 86.731 1.00 41.84 181 THR A N 1
ATOM 1444 C CA . THR A 1 181 ? -21.145 11.196 87.875 1.00 41.84 181 THR A CA 1
ATOM 1445 C C . THR A 1 181 ? -20.183 10.059 88.298 1.00 41.84 181 THR A C 1
ATOM 1447 O O . THR A 1 181 ? -20.586 8.907 88.382 1.00 41.84 181 THR A O 1
ATOM 1450 N N . SER A 1 182 ? -18.959 10.438 88.693 1.00 39.16 182 SER A N 1
ATOM 1451 C CA . SER A 1 182 ? -18.268 10.161 89.982 1.00 39.16 182 SER A CA 1
ATOM 1452 C C . SER A 1 182 ? -18.324 8.787 90.700 1.00 39.16 182 SER A C 1
ATOM 1454 O O . SER A 1 182 ? -19.396 8.343 91.104 1.00 39.16 182 SER A O 1
ATOM 1456 N N . ARG A 1 183 ? -17.114 8.301 91.073 1.00 39.75 183 ARG A N 1
ATOM 1457 C CA . ARG A 1 183 ? -16.631 7.875 92.430 1.00 39.75 183 ARG A CA 1
ATOM 1458 C C . ARG A 1 183 ? -15.870 6.524 92.374 1.00 39.75 183 ARG A C 1
ATOM 1460 O O . ARG A 1 183 ? -16.500 5.488 92.243 1.00 39.75 183 ARG A O 1
ATOM 1467 N N . ALA A 1 184 ? -14.538 6.470 92.235 1.00 40.72 184 ALA A N 1
ATOM 1468 C CA . ALA A 1 184 ? -13.436 6.845 93.153 1.00 40.72 184 ALA A CA 1
ATOM 1469 C C . ALA A 1 184 ? -13.143 5.823 94.277 1.00 40.72 184 ALA A C 1
ATOM 1471 O O . ALA A 1 184 ? -14.059 5.535 95.031 1.00 40.72 184 ALA A O 1
ATOM 1472 N N . TRP A 1 185 ? -11.877 5.360 94.356 1.00 31.59 185 TRP A N 1
ATOM 1473 C CA . TRP A 1 185 ? -11.012 4.992 95.516 1.00 31.59 185 TRP A CA 1
ATOM 1474 C C . TRP A 1 185 ? -9.646 4.555 94.904 1.00 31.59 185 TRP A C 1
ATOM 1476 O O . TRP A 1 185 ? -9.611 3.561 94.188 1.00 31.59 185 TRP A O 1
ATOM 1486 N N . THR A 1 186 ? -8.589 5.374 94.806 1.00 37.12 186 THR A N 1
ATOM 1487 C CA . THR A 1 186 ? -7.560 5.730 95.821 1.00 37.12 186 THR A CA 1
ATOM 1488 C C . THR A 1 186 ? -6.855 4.544 96.498 1.00 37.12 186 THR A C 1
ATOM 1490 O O . THR A 1 186 ? -7.471 3.871 97.314 1.00 37.12 186 THR A O 1
ATOM 1493 N N . GLU A 1 187 ? -5.563 4.344 96.204 1.00 34.22 187 GLU A N 1
ATOM 1494 C CA . GLU A 1 187 ? -4.433 4.412 97.167 1.00 34.22 187 GLU A CA 1
ATOM 1495 C C . GLU A 1 187 ? -3.072 4.256 96.419 1.00 34.22 187 GLU A C 1
ATOM 1497 O O . GLU A 1 187 ? -3.055 3.608 95.367 1.00 34.22 187 GLU A O 1
ATOM 1502 N N . PRO A 1 188 ? -1.939 4.843 96.880 1.00 42.72 188 PRO A N 1
ATOM 1503 C CA . PRO A 1 188 ? -0.665 4.833 96.142 1.00 42.72 188 PRO A CA 1
ATOM 1504 C C . PRO A 1 188 ? 0.554 4.195 96.861 1.00 42.72 188 PRO A C 1
ATOM 1506 O O . PRO A 1 188 ? 0.666 4.197 98.077 1.00 42.72 188 PRO A O 1
ATOM 1509 N N . LEU A 1 189 ? 1.531 3.771 96.043 1.00 40.44 189 LEU A N 1
ATOM 1510 C CA . LEU A 1 189 ? 2.997 3.764 96.267 1.00 40.44 189 LEU A CA 1
ATOM 1511 C C . LEU A 1 189 ? 3.601 3.273 97.609 1.00 40.44 189 LEU A C 1
ATOM 1513 O O . LEU A 1 189 ? 3.568 3.971 98.616 1.00 40.44 189 LEU A O 1
ATOM 1517 N N . THR A 1 190 ? 4.451 2.236 97.533 1.00 36.44 190 THR A N 1
ATOM 1518 C CA . THR A 1 190 ? 5.886 2.340 97.922 1.00 36.44 190 THR A CA 1
ATOM 1519 C C . THR A 1 190 ? 6.729 1.151 97.412 1.00 36.44 190 THR A C 1
ATOM 1521 O O . THR A 1 190 ? 6.391 -0.009 97.615 1.00 36.44 190 THR A O 1
ATOM 1524 N N . LEU A 1 191 ? 7.848 1.461 96.745 1.00 39.62 191 LEU A N 1
ATOM 1525 C CA . LEU A 1 191 ? 9.014 0.584 96.476 1.00 39.62 191 LEU A CA 1
ATOM 1526 C C . LEU A 1 191 ? 10.057 0.807 97.608 1.00 39.62 191 LEU A C 1
ATOM 1528 O O . LEU A 1 191 ? 9.877 1.812 98.309 1.00 39.62 191 LEU A O 1
ATOM 1532 N N . PRO A 1 192 ? 11.141 -0.003 97.818 1.00 52.94 192 PRO A N 1
ATOM 1533 C CA . PRO A 1 192 ? 12.379 0.157 97.003 1.00 52.94 192 PRO A CA 1
ATOM 1534 C C . PRO A 1 192 ? 13.466 -0.982 96.951 1.00 52.94 192 PRO A C 1
ATOM 1536 O O . PRO A 1 192 ? 13.432 -1.946 97.705 1.00 52.94 192 PRO A O 1
ATOM 1539 N N . PHE A 1 193 ? 14.486 -0.747 96.091 1.00 33.91 193 PHE A N 1
ATOM 1540 C CA . PHE A 1 193 ? 15.832 -1.383 95.903 1.00 33.91 193 PHE A CA 1
ATOM 1541 C C . PHE A 1 193 ? 15.910 -2.817 95.285 1.00 33.91 193 PHE A C 1
ATOM 1543 O O . PHE A 1 193 ? 15.298 -3.728 95.819 1.00 33.91 193 PHE A O 1
ATOM 1550 N N . LEU A 1 194 ? 16.525 -3.127 94.112 1.00 35.16 194 LEU A N 1
ATOM 1551 C CA . LEU A 1 194 ? 17.815 -2.805 93.406 1.00 35.16 194 LEU A CA 1
ATOM 1552 C C . LEU A 1 194 ? 18.978 -3.804 93.731 1.00 35.16 194 LEU A C 1
ATOM 1554 O O . LEU A 1 194 ? 19.017 -4.314 94.840 1.00 35.16 194 LEU A O 1
ATOM 1558 N N . ILE A 1 195 ? 19.952 -4.162 92.853 1.00 41.94 195 ILE A N 1
ATOM 1559 C CA . ILE A 1 195 ? 20.455 -3.490 91.620 1.00 41.94 195 ILE A CA 1
ATOM 1560 C C . ILE A 1 195 ? 20.588 -4.340 90.290 1.00 41.94 195 ILE A C 1
ATOM 1562 O O . ILE A 1 195 ? 19.592 -4.325 89.572 1.00 41.94 195 ILE A O 1
ATOM 1566 N N . PRO A 1 196 ? 21.734 -4.933 89.808 1.00 50.06 196 PRO A N 1
ATOM 1567 C CA . PRO A 1 196 ? 22.222 -4.477 88.479 1.00 50.06 196 PRO A CA 1
ATOM 1568 C C . PRO A 1 196 ? 22.732 -5.478 87.395 1.00 50.06 196 PRO A C 1
ATOM 1570 O O . PRO A 1 196 ? 23.082 -6.617 87.684 1.00 50.06 196 PRO A O 1
ATOM 1573 N N . PHE A 1 197 ? 22.975 -4.894 86.198 1.00 32.75 197 PHE A N 1
ATOM 1574 C CA . PHE A 1 197 ? 24.006 -5.212 85.168 1.00 32.75 197 PHE A CA 1
ATOM 1575 C C . PHE A 1 197 ? 23.830 -6.471 84.272 1.00 32.75 197 PHE A C 1
ATOM 1577 O O . PHE A 1 197 ? 23.453 -7.528 84.750 1.00 32.75 197 PHE A O 1
ATOM 1584 N N . ASN A 1 198 ? 24.141 -6.462 82.958 1.00 36.06 198 ASN A N 1
ATOM 1585 C CA . ASN A 1 198 ? 24.572 -5.391 82.028 1.00 36.06 198 ASN A CA 1
ATOM 1586 C C . ASN A 1 198 ? 24.331 -5.796 80.541 1.00 36.06 198 ASN A C 1
ATOM 1588 O O . ASN A 1 198 ? 23.994 -6.942 80.256 1.00 36.06 198 ASN A O 1
ATOM 1592 N N . CYS A 1 199 ? 24.680 -4.875 79.633 1.00 33.88 199 CYS A N 1
ATOM 1593 C CA . CYS A 1 199 ? 25.114 -5.044 78.235 1.00 33.88 199 CYS A CA 1
ATOM 1594 C C . CYS A 1 199 ? 24.121 -4.701 77.113 1.00 33.88 199 CYS A C 1
ATOM 1596 O O . CYS A 1 199 ? 22.908 -4.854 77.203 1.00 33.88 199 CYS A O 1
ATOM 1598 N N . PHE A 1 200 ? 24.715 -4.143 76.060 1.00 37.25 200 PHE A N 1
ATOM 1599 C CA . PHE A 1 200 ? 24.137 -3.237 75.071 1.00 37.25 200 PHE A CA 1
ATOM 1600 C C . PHE A 1 200 ? 24.694 -3.610 73.680 1.00 37.25 200 PHE A C 1
ATOM 1602 O O . PHE A 1 200 ? 25.786 -4.166 73.594 1.00 37.25 200 PHE A O 1
ATOM 1609 N N . LEU A 1 201 ? 24.004 -3.149 72.631 1.00 37.12 201 LEU A N 1
ATOM 1610 C CA . LEU A 1 201 ? 24.451 -2.993 71.232 1.00 37.12 201 LEU A CA 1
ATOM 1611 C C . LEU A 1 201 ? 24.255 -4.133 70.201 1.00 37.12 201 LEU A C 1
ATOM 1613 O O . LEU A 1 201 ? 24.323 -5.330 70.447 1.00 37.12 201 LEU A O 1
ATOM 1617 N N . THR A 1 202 ? 23.960 -3.608 69.013 1.00 39.56 202 THR A N 1
ATOM 1618 C CA . THR A 1 202 ? 23.577 -4.096 67.677 1.00 39.56 202 THR A CA 1
ATOM 1619 C C . THR A 1 202 ? 24.812 -4.300 66.758 1.00 39.56 202 THR A C 1
ATOM 1621 O O . THR A 1 202 ? 25.924 -4.063 67.228 1.00 39.56 202 THR A O 1
ATOM 1624 N N . PRO A 1 203 ? 24.701 -4.535 65.422 1.00 53.72 203 PRO A N 1
ATOM 1625 C CA . PRO A 1 203 ? 23.744 -5.329 64.619 1.00 53.72 203 PRO A CA 1
ATOM 1626 C C . PRO A 1 203 ? 24.400 -6.194 63.489 1.00 53.72 203 PRO A C 1
ATOM 1628 O O . PRO A 1 203 ? 25.566 -6.032 63.147 1.00 53.72 203 PRO A O 1
ATOM 1631 N N . CYS A 1 204 ? 23.542 -6.908 62.741 1.00 33.97 204 CYS A N 1
ATOM 1632 C CA . CYS A 1 204 ? 23.649 -7.173 61.287 1.00 33.97 204 CYS A CA 1
ATOM 1633 C C . CYS A 1 204 ? 24.543 -8.323 60.756 1.00 33.97 204 CYS A C 1
ATOM 1635 O O . CYS A 1 204 ? 25.445 -8.813 61.423 1.00 33.97 204 CYS A O 1
ATOM 1637 N N . TRP A 1 205 ? 24.273 -8.655 59.483 1.00 34.81 205 TRP A N 1
ATOM 1638 C CA . TRP A 1 205 ? 24.847 -9.691 58.598 1.00 34.81 205 TRP A CA 1
ATOM 1639 C C . TRP A 1 205 ? 24.414 -11.145 58.908 1.00 34.81 205 TRP A C 1
ATOM 1641 O O . TRP A 1 205 ? 24.499 -11.583 60.045 1.00 34.81 205 TRP A O 1
ATOM 1651 N N . ILE A 1 206 ? 23.769 -11.923 58.021 1.00 37.28 206 ILE A N 1
ATOM 1652 C CA . ILE A 1 206 ? 23.899 -12.211 56.567 1.00 37.28 206 ILE A CA 1
ATOM 1653 C C . ILE A 1 206 ? 24.781 -13.448 56.282 1.00 37.28 206 ILE A C 1
ATOM 1655 O O . ILE A 1 206 ? 25.939 -13.498 56.670 1.00 37.28 206 ILE A O 1
ATOM 1659 N N . LEU A 1 207 ? 24.202 -14.356 55.479 1.00 36.00 207 LEU A N 1
ATOM 1660 C CA . LEU A 1 207 ? 24.796 -15.439 54.670 1.00 36.00 207 LEU A CA 1
ATOM 1661 C C . LEU A 1 207 ? 25.312 -16.746 55.324 1.00 36.00 207 LEU A C 1
ATOM 1663 O O . LEU A 1 207 ? 26.333 -16.793 55.993 1.00 36.00 207 LEU A O 1
ATOM 1667 N N . TRP A 1 208 ? 24.672 -17.829 54.854 1.00 33.62 208 TRP A N 1
ATOM 1668 C CA . TRP A 1 208 ? 25.291 -19.031 54.265 1.00 33.62 208 TRP A CA 1
ATOM 1669 C C . TRP A 1 208 ? 25.917 -20.108 55.169 1.00 33.62 208 TRP A C 1
ATOM 1671 O O . TRP A 1 208 ? 26.984 -19.939 55.747 1.00 33.62 208 TRP A O 1
ATOM 1681 N N . GLY A 1 209 ? 25.340 -21.313 55.094 1.00 33.09 209 GLY A N 1
ATOM 1682 C CA . GLY A 1 209 ? 26.072 -22.566 55.308 1.00 33.09 209 GLY A CA 1
ATOM 1683 C C . GLY A 1 209 ? 25.161 -23.760 55.623 1.00 33.09 209 GLY A C 1
ATOM 1684 O O . GLY A 1 209 ? 24.402 -23.667 56.583 1.00 33.09 209 GLY A O 1
ATOM 1685 N N . PRO A 1 210 ? 25.187 -24.862 54.845 1.00 56.25 210 PRO A N 1
ATOM 1686 C CA . PRO A 1 210 ? 24.280 -26.000 55.032 1.00 56.25 210 PRO A CA 1
ATOM 1687 C C . PRO A 1 210 ? 24.872 -27.097 55.938 1.00 56.25 210 PRO A C 1
ATOM 1689 O O . PRO A 1 210 ? 26.074 -27.095 56.192 1.00 56.25 210 PRO A O 1
ATOM 1692 N N . ASP A 1 211 ? 24.044 -28.070 56.352 1.00 40.75 211 ASP A N 1
ATOM 1693 C CA . ASP A 1 211 ? 24.178 -29.513 56.019 1.00 40.75 211 ASP A CA 1
ATOM 1694 C C . ASP A 1 211 ? 23.291 -30.412 56.935 1.00 40.75 211 ASP A C 1
ATOM 1696 O O . ASP A 1 211 ? 22.978 -30.036 58.063 1.00 40.75 211 ASP A O 1
ATOM 1700 N N . LYS A 1 212 ? 22.972 -31.636 56.466 1.00 42.22 212 LYS A N 1
ATOM 1701 C CA . LYS A 1 212 ? 22.373 -32.802 57.178 1.00 42.22 212 LYS A CA 1
ATOM 1702 C C . LYS A 1 212 ? 20.889 -32.653 57.585 1.00 42.22 212 LYS A C 1
ATOM 1704 O O . LYS A 1 212 ? 20.563 -31.915 58.501 1.00 42.22 212 LYS A O 1
ATOM 1709 N N . GLY A 1 213 ? 19.906 -33.374 57.033 1.00 42.84 213 GLY A N 1
ATOM 1710 C CA . GLY A 1 213 ? 19.904 -34.468 56.051 1.00 42.84 213 GLY A CA 1
ATOM 1711 C C . GLY A 1 213 ? 19.601 -35.842 56.672 1.00 42.84 213 GLY A C 1
ATOM 1712 O O . GLY A 1 213 ? 20.400 -36.333 57.476 1.00 42.84 213 GLY A O 1
ATOM 1713 N N . ARG A 1 214 ? 18.487 -36.483 56.263 1.00 44.28 214 ARG A N 1
ATOM 1714 C CA . ARG A 1 214 ? 18.352 -37.954 56.161 1.00 44.28 214 ARG A CA 1
ATOM 1715 C C . ARG A 1 214 ? 17.039 -38.436 55.518 1.00 44.28 214 ARG A C 1
ATOM 1717 O O . ARG A 1 214 ? 15.986 -37.953 55.912 1.00 44.28 214 ARG A O 1
ATOM 1724 N N . PHE A 1 215 ? 17.203 -39.474 54.686 1.00 44.69 215 PHE A N 1
ATOM 1725 C CA . PHE A 1 215 ? 16.225 -40.418 54.112 1.00 44.69 215 PHE A CA 1
ATOM 1726 C C . PHE A 1 215 ? 15.171 -39.864 53.144 1.00 44.69 215 PHE A C 1
ATOM 1728 O O . PHE A 1 215 ? 14.260 -39.138 53.584 1.00 44.69 215 PHE A O 1
#

Organism: NCBI:txid1491008

Sequence (215 aa):
MAHATVLYSRSLQHLRQDLQVLDRSTSATSMYSNLWSSFLLCLYEIVSGVSSAGWLEHCHGITALIQMLGPHAFQELGANLMLETYRGLIIVNFLVKRKRCFLESSDWKTVPWTIKRKSLGSQLQDLFCDAPGLMEEVDEIMQRSALGHETVTMENNIREKNMARARQETGDPRPFQPFFTSRAWTEPLTLPFLIPFNCFLTPCWILWGPDKGRF

Radius of gyration: 38.88 Å; chains: 1; bounding box: 56×56×116 Å

Secondary structure (DSSP, 8-state):
-HHHHHHHHHHHHHHHHHHHSTTSS--HHHHHHHHHHHHHHHHHHHHH---SSHHHHHHHHHHHHHHHHTGGGGGSHHHHHHHHHHHHHHHHHHHHHT---GGGSTGGGTGGGSSSPPPHHHHHHHHHTTHHHHHHHHHHHHHHHHHHHHHHHHHHHHHHHHHHHHHHHHS--------------------------------------------